Protein AF-0000000086136791 (afdb_homodimer)

InterPro domains:
  IPR003616 Post-SET domain [PS50868] (122-138)
  IPR046341 SET domain superfamily [G3DSA:2.170.270.10] (74-150)
  IPR046341 SET domain superfamily [SSF82199] (40-130)
  IPR053201 Flavunoidine biosynthesis N-methyltransferase [PTHR12350] (19-158)

Radius of gyration: 20.74 Å; Cα contacts (8 Å, |Δi|>4): 710; chains: 2; bounding box: 40×68×46 Å

pLDDT: mean 90.92, std 10.6, range [39.31, 98.81]

Sequence (320 aa):
MAPLKPDWPRPSHPEIQEVVFGEEGEFTSKSLSRVAVPPFGVFADMTFPPCVLIEKPSYASVQVDQDKHILLNSDLLYMNHSCDPSLILDTSSMQVLAGPKGLQPGDELTFFYPSTEWFMAQPFTCLCGSSRCRGTISGARDMTSSELEGYWLSGHIRSMMAPLKPDWPRPSHPEIQEVVFGEEGEFTSKSLSRVAVPPFGVFADMTFPPCVLIEKPSYASVQVDQDKHILLNSDLLYMNHSCDPSLILDTSSMQVLAGPKGLQPGDELTFFYPSTEWFMAQPFTCLCGSSRCRGTISGARDMTSSELEGYWLSGHIRSM

Solvent-accessible surface area (backbone atoms only — not comparable to full-atom values): 17868 Å² total; per-residue (Å²): 129,80,76,84,76,81,90,52,73,80,74,59,48,66,80,47,42,43,78,48,70,46,59,94,88,47,93,47,63,44,22,25,28,58,40,69,33,51,18,42,28,78,71,44,53,48,68,61,60,62,44,41,82,38,68,65,86,51,96,61,38,45,43,59,43,88,66,36,18,27,35,46,67,42,60,72,61,44,47,38,73,28,62,72,40,35,34,39,70,41,47,88,64,38,32,34,21,21,18,87,84,20,41,43,58,67,37,61,38,17,27,46,59,39,24,46,24,52,72,47,96,72,57,44,76,58,80,74,76,47,98,58,50,71,44,64,46,50,14,40,72,80,47,54,70,75,75,53,54,59,40,74,56,27,55,47,55,75,74,104,128,80,78,84,76,80,90,52,75,80,75,59,45,68,79,46,42,43,78,47,70,45,59,95,87,47,93,45,64,45,22,25,29,56,40,68,33,51,17,42,27,80,73,44,55,48,68,59,58,63,43,42,82,38,70,65,86,52,96,62,39,45,41,58,42,88,68,35,20,28,34,46,67,42,61,72,62,44,47,38,73,28,62,73,40,35,32,38,71,41,48,89,65,37,31,35,22,20,18,87,83,18,42,45,58,67,39,61,39,18,26,46,60,38,24,46,24,54,72,47,94,71,57,44,76,58,81,74,76,46,97,59,49,70,44,65,46,51,14,39,72,80,48,53,70,74,75,52,55,59,41,74,57,28,58,47,54,76,71,103

Nearest PDB structures (foldseek):
  4ypu-assembly1_A  TM=7.606E-01  e=1.568E-05  Homo sapiens
  1n6a-assembly1_A  TM=6.696E-01  e=1.516E-04  Homo sapiens
  3m59-assembly1_A  TM=6.470E-01  e=1.429E-04  Homo sapiens
  4jds-assembly4_D  TM=6.596E-01  e=6.356E-04  Homo sapiens
  5ylt-assembly1_A  TM=6.417E-01  e=4.185E-04  Homo sapiens

Foldseek 3Di:
DPPDDQPADPQQCVQFKDKDQDDDPPRAIWIWTQAWAAAFGFRDALPVVHWAKDQDDDLQWWALALRIITHSSHPVSNAAADLPAQWDQASVRRTITGHRHTHDTGDIHHAHRLLTFQFDPDWDADDNPDPLGPGIHGHLVPDDPVNCPPHNHYPRSVVD/DPPDDQPADPQQCVQFKDKDQDDDPPRAIWIWTQAWAAAFGFRDALPVVHWAKDQDDDLQWWALALRIITHSSHPVSNAAADLPAQWDQASVRRTITGHRHTHDGGDIHHAHRLLTFQFDPDWDADDNPDPLGPGIHGHLVPDDPVNCPPHNHYPRSVVD

Organism: Cryphonectria parasitica (strain ATCC 38755 / EP155) (NCBI:txid660469)

Structure (mmCIF, N/CA/C/O backbone):
data_AF-0000000086136791-model_v1
#
loop_
_entity.id
_entity.type
_entity.pdbx_description
1 polymer 'Post-SET domain-containing protein'
#
loop_
_atom_site.group_PDB
_atom_site.id
_atom_site.type_symbol
_atom_site.label_atom_id
_atom_site.label_alt_id
_atom_site.label_comp_id
_atom_site.label_asym_id
_atom_site.label_entity_id
_atom_site.label_seq_id
_atom_site.pdbx_PDB_ins_code
_atom_site.Cartn_x
_atom_site.Cartn_y
_atom_site.Cartn_z
_atom_site.occupancy
_atom_site.B_iso_or_equiv
_atom_site.auth_seq_id
_atom_site.auth_comp_id
_atom_site.auth_asym_id
_atom_site.auth_atom_id
_atom_site.pdbx_PDB_model_num
ATOM 1 N N . MET A 1 1 ? 12.852 -29.062 -10.695 1 39.31 1 MET A N 1
ATOM 2 C CA . MET A 1 1 ? 12.039 -29.531 -9.578 1 39.31 1 MET A CA 1
ATOM 3 C C . MET A 1 1 ? 10.641 -29.922 -10.055 1 39.31 1 MET A C 1
ATOM 5 O O . MET A 1 1 ? 10.141 -29.359 -11.039 1 39.31 1 MET A O 1
ATOM 9 N N . ALA A 1 2 ? 10.125 -31.125 -9.672 1 48.53 2 ALA A N 1
ATOM 10 C CA . ALA A 1 2 ? 8.805 -31.578 -10.094 1 48.53 2 ALA A CA 1
ATOM 11 C C . ALA A 1 2 ? 7.746 -30.516 -9.812 1 48.53 2 ALA A C 1
ATOM 13 O O . ALA A 1 2 ? 7.855 -29.75 -8.844 1 48.53 2 ALA A O 1
ATOM 14 N N . PRO A 1 3 ? 6.918 -30.219 -10.75 1 57.72 3 PRO A N 1
ATOM 15 C CA . PRO A 1 3 ? 5.824 -29.281 -10.477 1 57.72 3 PRO A CA 1
ATOM 16 C C . PRO A 1 3 ? 5.098 -29.578 -9.172 1 57.72 3 PRO A C 1
ATOM 18 O O . PRO A 1 3 ? 5.004 -30.75 -8.766 1 57.72 3 PRO A O 1
ATOM 21 N N . LEU A 1 4 ? 5.004 -28.578 -8.234 1 61.22 4 LEU A N 1
ATOM 22 C CA . LEU A 1 4 ? 4.258 -28.719 -6.988 1 61.22 4 LEU A CA 1
ATOM 23 C C . LEU A 1 4 ? 2.906 -29.375 -7.234 1 61.22 4 LEU A C 1
ATOM 25 O O . LEU A 1 4 ? 2.213 -29.047 -8.195 1 61.22 4 LEU A O 1
ATOM 29 N N . LYS A 1 5 ? 2.67 -30.625 -6.668 1 72.25 5 LYS A N 1
ATOM 30 C CA . LYS A 1 5 ? 1.336 -31.219 -6.656 1 72.25 5 LYS A CA 1
ATOM 31 C C . LYS A 1 5 ? 0.449 -30.547 -5.609 1 72.25 5 LYS A C 1
ATOM 33 O O . LYS A 1 5 ? 0.679 -30.703 -4.406 1 72.25 5 LYS A O 1
ATOM 38 N N . PRO A 1 6 ? -0.49 -29.734 -6.062 1 75.81 6 PRO A N 1
ATOM 39 C CA . PRO A 1 6 ? -1.386 -29.078 -5.102 1 75.81 6 PRO A CA 1
ATOM 40 C C . PRO A 1 6 ? -2.102 -30.078 -4.199 1 75.81 6 PRO A C 1
ATOM 42 O O . PRO A 1 6 ? -2.512 -31.156 -4.66 1 75.81 6 PRO A O 1
ATOM 45 N N . ASP A 1 7 ? -2.078 -29.922 -2.924 1 80.69 7 ASP A N 1
ATOM 46 C CA . ASP A 1 7 ? -2.77 -30.797 -1.98 1 80.69 7 ASP A CA 1
ATOM 47 C C . ASP A 1 7 ? -3.992 -30.094 -1.384 1 80.69 7 ASP A C 1
ATOM 49 O O . ASP A 1 7 ? -4.477 -30.484 -0.319 1 80.69 7 ASP A O 1
ATOM 53 N N . TRP A 1 8 ? -4.477 -29.062 -2.012 1 86.81 8 TR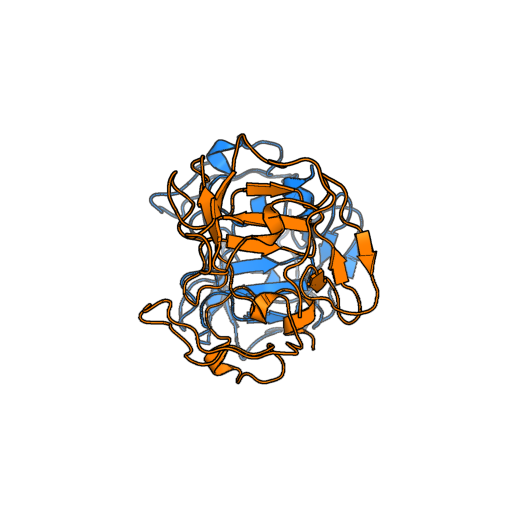P A N 1
ATOM 54 C CA . TRP A 1 8 ? -5.68 -28.359 -1.568 1 86.81 8 TRP A CA 1
ATOM 55 C C . TRP A 1 8 ? -6.832 -28.578 -2.545 1 86.81 8 TRP A C 1
ATOM 57 O O . TRP A 1 8 ? -6.609 -28.922 -3.707 1 86.81 8 TRP A O 1
ATOM 67 N N . PRO A 1 9 ? -8.047 -28.516 -1.988 1 87.12 9 PRO A N 1
ATOM 68 C CA . PRO A 1 9 ? -9.18 -28.594 -2.912 1 87.12 9 PRO A CA 1
ATOM 69 C C . PRO A 1 9 ? -9.133 -27.547 -4.012 1 87.12 9 PRO A C 1
ATOM 71 O O . PRO A 1 9 ? -8.859 -26.375 -3.732 1 87.12 9 PRO A O 1
ATOM 74 N N . ARG A 1 10 ? -9.328 -28.031 -5.305 1 88.94 10 ARG A N 1
ATOM 75 C CA . ARG A 1 10 ? -9.305 -27.109 -6.441 1 88.94 10 ARG A CA 1
ATOM 76 C C . ARG A 1 10 ? -10.648 -27.094 -7.168 1 88.94 10 ARG A C 1
ATOM 78 O O . ARG A 1 10 ? -11.305 -28.141 -7.285 1 88.94 10 ARG A O 1
ATOM 85 N N . PRO A 1 11 ? -11.094 -25.922 -7.625 1 91.62 11 PRO A N 1
ATOM 86 C CA . PRO A 1 11 ? -10.453 -24.625 -7.426 1 91.62 11 PRO A CA 1
ATOM 87 C C . PRO A 1 11 ? -10.695 -24.047 -6.031 1 91.62 11 PRO A C 1
ATOM 89 O O . PRO A 1 11 ? -11.789 -24.203 -5.477 1 91.62 11 PRO A O 1
ATOM 92 N N . SER A 1 12 ? -9.711 -23.422 -5.453 1 93 12 SER A N 1
ATOM 93 C CA . SER A 1 12 ? -9.828 -22.891 -4.094 1 93 12 SER A CA 1
ATOM 94 C C . SER A 1 12 ? -10.633 -21.594 -4.066 1 93 12 SER A C 1
ATOM 96 O O . SER A 1 12 ? -11.258 -21.281 -3.061 1 93 12 SER A O 1
ATOM 98 N N . HIS A 1 13 ? -10.586 -20.781 -5.102 1 94.69 13 HIS A N 1
ATOM 99 C CA . HIS A 1 13 ? -11.273 -19.5 -5.207 1 94.69 13 HIS A CA 1
ATOM 100 C C . HIS A 1 13 ? -12.078 -19.406 -6.5 1 94.69 13 HIS A C 1
ATOM 102 O O . HIS A 1 13 ? -11.891 -18.484 -7.293 1 94.69 13 HIS A O 1
ATOM 108 N N . PRO A 1 14 ? -13.055 -20.219 -6.707 1 95.5 14 PRO A N 1
ATOM 109 C CA . PRO A 1 14 ? -13.75 -20.281 -7.996 1 95.5 14 PRO A CA 1
ATOM 110 C C . PRO A 1 14 ? -14.547 -19.031 -8.297 1 95.5 14 PRO A C 1
ATOM 112 O O . PRO A 1 14 ? -14.812 -18.719 -9.461 1 95.5 14 PRO A O 1
ATOM 115 N N . GLU A 1 15 ? -14.938 -18.297 -7.281 1 96.56 15 GLU A N 1
ATOM 116 C CA . GLU A 1 15 ? -15.781 -17.125 -7.496 1 96.56 15 GLU A CA 1
ATOM 117 C C . GLU A 1 15 ? -14.969 -15.945 -8.016 1 96.56 15 GLU A C 1
ATOM 119 O O . GLU A 1 15 ? -15.523 -15.031 -8.641 1 96.56 15 GLU A O 1
ATOM 124 N N . ILE A 1 16 ? -13.664 -16 -7.746 1 97.81 16 ILE A N 1
ATOM 125 C CA . ILE A 1 16 ? -12.945 -14.766 -8.039 1 97.81 16 ILE A CA 1
ATOM 126 C C . ILE A 1 16 ? -11.781 -15.062 -8.992 1 97.81 16 ILE A C 1
ATOM 128 O O . ILE A 1 16 ? -11.234 -14.148 -9.609 1 97.81 16 ILE A O 1
ATOM 132 N N . GLN A 1 17 ? -11.406 -16.312 -9.18 1 97.62 17 GLN A N 1
ATOM 133 C CA . GLN A 1 17 ? -10.18 -16.672 -9.898 1 97.62 17 GLN A CA 1
ATOM 134 C C . GLN A 1 17 ? -10.406 -17.875 -10.805 1 97.62 17 GLN A C 1
ATOM 136 O O . GLN A 1 17 ? -11.086 -18.828 -10.422 1 97.62 17 GLN A O 1
ATOM 141 N N . GLU A 1 18 ? -9.812 -17.734 -11.953 1 97.25 18 GLU A N 1
ATOM 142 C CA . GLU A 1 18 ? -9.742 -18.859 -12.875 1 97.25 18 GLU A CA 1
ATOM 143 C C . GLU A 1 18 ? -8.297 -19.203 -13.219 1 97.25 18 GLU A C 1
ATOM 145 O O . GLU A 1 18 ? -7.539 -18.328 -13.664 1 97.25 18 GLU A O 1
ATOM 150 N N . VAL A 1 19 ? -7.906 -20.438 -12.969 1 94.62 19 VAL A N 1
ATOM 151 C CA . VAL A 1 19 ? -6.574 -20.891 -13.352 1 94.62 19 VAL A CA 1
ATOM 152 C C . VAL A 1 19 ? -6.648 -21.625 -14.688 1 94.62 19 VAL A C 1
ATOM 154 O O . VAL A 1 19 ? -7.426 -22.578 -14.836 1 94.62 19 VAL A O 1
ATOM 157 N N . VAL A 1 20 ? -5.871 -21.156 -15.648 1 92.94 20 VAL A N 1
ATOM 158 C CA . VAL A 1 20 ? -5.777 -21.797 -16.969 1 92.94 20 VAL A CA 1
ATOM 159 C C . VAL A 1 20 ? -4.422 -22.484 -17.109 1 92.94 20 VAL A C 1
ATOM 161 O O . VAL A 1 20 ? -3.379 -21.812 -17.078 1 92.94 20 VAL A O 1
ATOM 164 N N . PHE A 1 21 ? -4.457 -23.766 -17.219 1 87.5 21 PHE A N 1
ATOM 165 C CA . PHE A 1 21 ? -3.227 -24.531 -17.359 1 87.5 21 PHE A CA 1
ATOM 166 C C . PHE A 1 21 ? -2.883 -24.734 -18.828 1 87.5 21 PHE A C 1
ATOM 168 O O . PHE A 1 21 ? -3.771 -24.953 -19.656 1 87.5 21 PHE A O 1
ATOM 175 N N . GLY A 1 22 ? -1.692 -24.391 -19.188 1 76.94 22 GLY A N 1
ATOM 176 C CA . GLY A 1 22 ? -1.245 -24.609 -20.547 1 76.94 22 GLY A CA 1
ATOM 177 C C . GLY A 1 22 ? -1.34 -26.062 -20.984 1 76.94 22 GLY A C 1
ATOM 178 O O . GLY A 1 22 ? -1.759 -26.922 -20.203 1 76.94 22 GLY A O 1
ATOM 179 N N . GLU A 1 23 ? -1.124 -26.203 -22.359 1 65.5 23 GLU A N 1
ATOM 180 C CA . GLU A 1 23 ? -1.188 -27.531 -22.969 1 65.5 23 GLU A CA 1
ATOM 181 C C . GLU A 1 23 ? -0.19 -28.484 -22.312 1 65.5 23 GLU A C 1
ATOM 183 O O . GLU A 1 23 ? 0.741 -28.047 -21.625 1 65.5 23 GLU A O 1
ATOM 188 N N . GLU A 1 24 ? -0.608 -29.75 -22.391 1 58.19 24 GLU A N 1
ATOM 189 C CA . GLU A 1 24 ? 0.252 -30.828 -21.922 1 58.19 24 GLU A CA 1
ATOM 190 C C . GLU A 1 24 ? 1.693 -30.625 -22.375 1 58.19 24 GLU A C 1
ATOM 192 O O . GLU A 1 24 ? 1.95 -30.406 -23.562 1 58.19 24 GLU A O 1
ATOM 197 N N . GLY A 1 25 ? 2.643 -30.406 -21.438 1 53.22 25 GLY A N 1
ATOM 198 C CA . GLY A 1 25 ? 4.047 -30.172 -21.719 1 53.22 25 GLY A CA 1
ATOM 199 C C . GLY A 1 25 ? 4.48 -28.75 -21.422 1 53.22 25 GLY A C 1
ATOM 200 O O . GLY A 1 25 ? 5.672 -28.469 -21.266 1 53.22 25 GLY A O 1
ATOM 201 N N . GLU A 1 26 ? 3.473 -27.828 -21.578 1 56.72 26 GLU A N 1
ATOM 202 C CA . GLU A 1 26 ? 3.811 -26.453 -21.266 1 56.72 26 GLU A CA 1
ATOM 203 C C . GLU A 1 26 ? 3.559 -26.141 -19.797 1 56.72 26 GLU A C 1
ATOM 205 O O . GLU A 1 26 ? 2.498 -26.469 -19.266 1 56.72 26 GLU A O 1
ATOM 210 N N . PHE A 1 27 ? 4.469 -26.312 -19 1 60.94 27 PHE A N 1
ATOM 211 C CA . PHE A 1 27 ? 4.422 -26.109 -17.547 1 60.94 27 PHE A CA 1
ATOM 212 C C . PHE A 1 27 ? 4.094 -24.656 -17.219 1 60.94 27 PHE A C 1
ATOM 214 O O . PHE A 1 27 ? 4.746 -24.047 -16.359 1 60.94 27 PHE A O 1
ATOM 221 N N . THR A 1 28 ? 3.105 -24.047 -18.125 1 73.75 28 THR A N 1
ATOM 222 C CA . THR A 1 28 ? 2.789 -22.656 -17.812 1 73.75 28 THR A CA 1
ATOM 223 C C . THR A 1 28 ? 1.324 -22.516 -17.406 1 73.75 28 THR A C 1
ATOM 225 O O . THR A 1 28 ? 0.474 -23.281 -17.859 1 73.75 28 THR A O 1
ATOM 228 N N . SER A 1 29 ? 1.064 -21.984 -16.328 1 86.31 29 SER A N 1
ATOM 229 C CA . SER A 1 29 ? -0.291 -21.656 -15.898 1 86.31 29 SER A CA 1
ATOM 230 C C . SER A 1 29 ? -0.493 -20.141 -15.836 1 86.31 29 SER A C 1
ATOM 232 O O . SER A 1 29 ? 0.476 -19.391 -15.75 1 86.31 29 SER A O 1
ATOM 234 N N . LYS A 1 30 ? -1.734 -19.812 -16.172 1 91.62 30 LYS A N 1
ATOM 235 C CA . LYS A 1 30 ? -2.131 -18.422 -15.961 1 91.62 30 LYS A CA 1
ATOM 236 C C . LYS A 1 30 ? -3.34 -18.328 -15.031 1 91.62 30 LYS A C 1
ATOM 238 O O . LYS A 1 30 ? -4.207 -19.203 -15.047 1 91.62 30 LYS A O 1
ATOM 243 N N . SER A 1 31 ? -3.334 -17.297 -14.242 1 96.12 31 SER A N 1
ATOM 244 C CA . SER A 1 31 ? -4.465 -17 -13.375 1 96.12 31 SER A CA 1
ATOM 245 C C . SER A 1 31 ? -5.195 -15.734 -13.836 1 96.12 31 SER A C 1
ATOM 247 O O . SER A 1 31 ? -4.566 -14.703 -14.094 1 96.12 31 SER A O 1
ATOM 249 N N . LEU A 1 32 ? -6.492 -15.828 -13.961 1 98.19 32 LEU A N 1
ATOM 250 C CA . LEU A 1 32 ? -7.309 -14.719 -14.445 1 98.19 32 LEU A CA 1
ATOM 251 C C . LEU A 1 32 ? -8.336 -14.305 -13.398 1 98.19 32 LEU A C 1
ATOM 253 O O . LEU A 1 32 ? -8.891 -15.148 -12.695 1 98.19 32 LEU A O 1
ATOM 257 N N . SER A 1 33 ? -8.609 -13.039 -13.359 1 98.75 33 SER A N 1
ATOM 258 C CA . SER A 1 33 ? -9.672 -12.547 -12.484 1 98.75 33 SER A CA 1
ATOM 259 C C . SER A 1 33 ? -11.047 -12.875 -13.055 1 98.75 33 SER A C 1
ATOM 261 O O . SER A 1 33 ? -11.273 -12.75 -14.258 1 98.75 33 SER A O 1
ATOM 263 N N . ARG A 1 34 ? -11.969 -13.242 -12.164 1 98.62 34 ARG A N 1
ATOM 264 C CA . ARG A 1 34 ? -13.367 -13.43 -12.555 1 98.62 34 ARG A CA 1
ATOM 265 C C . ARG A 1 34 ? -14.211 -12.227 -12.148 1 98.62 34 ARG A C 1
ATOM 267 O O . ARG A 1 34 ? -15.398 -12.156 -12.484 1 98.62 34 ARG A O 1
ATOM 274 N N . VAL A 1 35 ? -13.594 -11.258 -11.453 1 98.81 35 VAL A N 1
ATOM 275 C CA . VAL A 1 35 ? -14.359 -10.164 -10.867 1 98.81 35 VAL A CA 1
ATOM 276 C C . VAL A 1 35 ? -13.672 -8.836 -11.172 1 98.81 35 VAL A C 1
ATOM 278 O O . VAL A 1 35 ? -12.477 -8.805 -11.477 1 98.81 35 VAL A O 1
ATOM 281 N N . ALA A 1 36 ? -14.484 -7.836 -11.156 1 98.62 36 ALA A N 1
ATOM 282 C CA . ALA A 1 36 ? -13.938 -6.48 -11.125 1 98.62 36 ALA A CA 1
ATOM 283 C C . ALA A 1 36 ? -13.586 -6.07 -9.695 1 98.62 36 ALA A C 1
ATOM 285 O O . ALA A 1 36 ? -14.328 -6.375 -8.758 1 98.62 36 ALA A O 1
ATOM 286 N N . VAL A 1 37 ? -12.5 -5.496 -9.477 1 98.44 37 VAL A N 1
ATOM 287 C CA . VAL A 1 37 ? -12.062 -4.938 -8.195 1 98.44 37 VAL A CA 1
ATOM 288 C C . VAL A 1 37 ? -11.555 -3.514 -8.398 1 98.44 37 VAL A C 1
ATOM 290 O O . VAL A 1 37 ? -10.75 -3.258 -9.297 1 98.44 37 VAL A O 1
ATOM 293 N N . PRO A 1 38 ? -12.109 -2.51 -7.645 1 97.31 38 PRO A N 1
ATOM 294 C CA . PRO A 1 38 ? -11.578 -1.151 -7.785 1 97.31 38 PRO A CA 1
ATOM 295 C C . PRO A 1 38 ? -10.109 -1.04 -7.375 1 97.31 38 PRO A C 1
ATOM 297 O O . PRO A 1 38 ? -9.578 -1.942 -6.723 1 97.31 38 PRO A O 1
ATOM 300 N N . PRO A 1 39 ? -9.461 0.054 -7.82 1 97.44 39 PRO A N 1
ATOM 301 C CA . PRO A 1 39 ? -8.078 0.268 -7.387 1 97.44 39 PRO A CA 1
ATOM 302 C C . PRO A 1 39 ? -7.902 0.121 -5.879 1 97.44 39 PRO A C 1
ATOM 304 O O . PRO A 1 39 ? -8.672 0.695 -5.105 1 97.44 39 PRO A O 1
ATOM 307 N N . PHE A 1 40 ? -6.973 -0.771 -5.48 1 97.81 40 PHE A N 1
ATOM 308 C CA . PHE A 1 40 ? -6.535 -1.009 -4.109 1 97.81 40 PHE A CA 1
ATOM 309 C C . PHE A 1 40 ? -7.594 -1.775 -3.326 1 97.81 40 PHE A C 1
ATOM 311 O O . PHE A 1 40 ? -7.488 -1.917 -2.105 1 97.81 40 PHE A O 1
ATOM 318 N N . GLY A 1 41 ? -8.648 -2.232 -4.047 1 97.56 41 GLY A N 1
ATOM 319 C CA . GLY A 1 41 ? -9.633 -3.088 -3.406 1 97.56 41 GLY A CA 1
ATOM 320 C C . GLY A 1 41 ? -9.102 -4.465 -3.068 1 97.56 41 GLY A C 1
ATOM 321 O O . GLY A 1 41 ? -8.148 -4.938 -3.693 1 97.56 41 GLY A O 1
ATOM 322 N N . VAL A 1 42 ? -9.773 -5.113 -2.125 1 97.38 42 VAL A N 1
ATOM 323 C CA . VAL A 1 42 ? -9.352 -6.445 -1.702 1 97.38 42 VAL A CA 1
ATOM 324 C C . VAL A 1 42 ? -9.812 -7.48 -2.727 1 97.38 42 VAL A C 1
ATOM 326 O O . VAL A 1 42 ? -11.008 -7.582 -3.023 1 97.38 42 VAL A O 1
ATOM 329 N N . PHE A 1 43 ? -8.852 -8.18 -3.258 1 98 43 PHE A N 1
ATOM 330 C CA . PHE A 1 43 ? -9.148 -9.273 -4.172 1 98 43 PHE A CA 1
ATOM 331 C C . PHE A 1 43 ? -9.336 -10.578 -3.408 1 98 43 PHE A C 1
ATOM 333 O O . PHE A 1 43 ? -10.281 -11.328 -3.662 1 98 43 PHE A O 1
ATOM 340 N N . ALA A 1 44 ? -8.453 -10.797 -2.451 1 96.5 44 ALA A N 1
ATOM 341 C CA . ALA A 1 44 ? -8.516 -12.023 -1.656 1 96.5 44 ALA A CA 1
ATOM 342 C C . ALA A 1 44 ? -7.871 -11.82 -0.288 1 96.5 44 ALA A C 1
ATOM 344 O O . ALA A 1 44 ? -6.992 -10.969 -0.13 1 96.5 44 ALA A O 1
ATOM 345 N N . ASP A 1 45 ? -8.305 -12.641 0.621 1 94 45 ASP A N 1
ATOM 346 C CA . ASP A 1 45 ? -7.707 -12.711 1.949 1 94 45 ASP A CA 1
ATOM 347 C C . ASP A 1 45 ? -6.801 -13.938 2.076 1 94 45 ASP A C 1
ATOM 349 O O . ASP A 1 45 ? -7.207 -15.055 1.753 1 94 45 ASP A O 1
ATOM 353 N N . MET A 1 46 ? -5.586 -13.766 2.51 1 88.81 46 MET A N 1
ATOM 354 C CA . MET A 1 46 ? -4.625 -14.859 2.592 1 88.81 46 MET A CA 1
ATOM 355 C C . MET A 1 46 ? -4.777 -15.625 3.902 1 88.81 46 MET A C 1
ATOM 357 O O . MET A 1 46 ? -4.121 -16.641 4.113 1 88.81 46 MET A O 1
ATOM 361 N N . THR A 1 47 ? -5.695 -15.164 4.691 1 76.94 47 THR A N 1
ATOM 362 C CA . THR A 1 47 ? -5.988 -15.914 5.91 1 76.94 47 THR A CA 1
ATOM 363 C C . THR A 1 47 ? -6.91 -17.094 5.609 1 76.94 47 THR A C 1
ATOM 365 O O . THR A 1 47 ? -7.055 -18 6.434 1 76.94 47 THR A O 1
ATOM 368 N N . PHE A 1 48 ? -7.531 -17.203 4.367 1 69.25 48 PHE A N 1
ATOM 369 C CA . PHE A 1 48 ? -8.406 -18.312 3.975 1 69.25 48 PHE A CA 1
ATOM 370 C C . PHE A 1 48 ? -8.062 -18.797 2.568 1 69.25 48 PHE A C 1
ATOM 372 O O . PHE A 1 48 ? -8.156 -18.016 1.606 1 69.25 48 PHE A O 1
ATOM 379 N N . PRO A 1 49 ? -7.941 -20.156 2.186 1 67.81 49 PRO A N 1
ATOM 380 C CA . PRO A 1 49 ? -7.57 -21.141 3.193 1 67.81 49 PRO A CA 1
ATOM 381 C C . PRO A 1 49 ? -6.32 -20.75 3.98 1 67.81 49 PRO A C 1
ATOM 383 O O . PRO A 1 49 ? -5.547 -19.906 3.531 1 67.81 49 PRO A O 1
ATOM 386 N N . PRO A 1 50 ? -6.215 -21.266 5.055 1 77.56 50 PRO A N 1
ATOM 387 C CA . PRO A 1 50 ? -5.156 -20.703 5.891 1 77.56 50 PRO A CA 1
ATOM 388 C C . PRO A 1 50 ? -3.762 -20.938 5.312 1 77.56 50 PRO A C 1
ATOM 390 O O . PRO A 1 50 ? -3.438 -22.062 4.902 1 77.56 50 PRO A O 1
ATOM 393 N N . CYS A 1 51 ? -3.158 -19.938 5.145 1 86.94 51 CYS A N 1
ATOM 394 C CA . CYS A 1 51 ? -1.733 -19.969 4.836 1 86.94 51 CYS A CA 1
ATOM 395 C C . CYS A 1 51 ? -0.934 -20.516 6.012 1 86.94 51 CYS A C 1
ATOM 397 O O . CYS A 1 51 ? -1.397 -20.469 7.156 1 86.94 51 CYS A O 1
ATOM 399 N N . VAL A 1 52 ? 0.071 -21.141 5.676 1 90.31 52 VAL A N 1
ATOM 400 C CA . VAL A 1 52 ? 0.909 -21.75 6.699 1 90.31 52 VAL A CA 1
ATOM 401 C C . VAL A 1 52 ? 2.279 -21.078 6.723 1 90.31 52 VAL A C 1
ATOM 403 O O . VAL A 1 52 ? 2.895 -20.875 5.672 1 90.31 52 VAL A O 1
ATOM 406 N N . LEU A 1 53 ? 2.688 -20.734 7.922 1 92.44 53 LEU A N 1
ATOM 407 C CA . LEU A 1 53 ? 3.996 -20.109 8.094 1 92.44 53 LEU A CA 1
ATOM 408 C C . LEU A 1 53 ? 5.109 -21.141 7.984 1 92.44 53 LEU A C 1
ATOM 410 O O . LEU A 1 53 ? 5 -22.234 8.539 1 92.44 53 LEU A O 1
ATOM 414 N N . ILE A 1 54 ? 6.121 -20.797 7.227 1 91.31 54 ILE A N 1
ATOM 415 C CA . ILE A 1 54 ? 7.309 -21.641 7.133 1 91.31 54 ILE A CA 1
ATOM 416 C C . ILE A 1 54 ? 8.562 -20.781 7.27 1 91.31 54 ILE A C 1
ATOM 418 O O . ILE A 1 54 ? 8.508 -19.562 7.078 1 91.31 54 ILE A O 1
ATOM 422 N N . GLU A 1 55 ? 9.688 -21.312 7.598 1 87.31 55 GLU A N 1
ATOM 423 C CA . GLU A 1 55 ? 10.898 -20.547 7.852 1 87.31 55 GLU A CA 1
ATOM 424 C C . GLU A 1 55 ? 11.766 -20.469 6.602 1 87.31 55 GLU A C 1
ATOM 426 O O . GLU A 1 55 ? 12.516 -19.5 6.43 1 87.31 55 GLU A O 1
ATOM 431 N N . LYS A 1 56 ? 11.664 -21.516 5.82 1 88.31 56 LYS A N 1
ATOM 432 C CA . LYS A 1 56 ? 12.508 -21.547 4.625 1 88.31 56 LYS A CA 1
ATOM 433 C C . LYS A 1 56 ? 11.664 -21.359 3.361 1 88.31 56 LYS A C 1
ATOM 435 O O . LYS A 1 56 ? 10.57 -21.922 3.254 1 88.31 56 LYS A O 1
ATOM 440 N N . PRO A 1 57 ? 12.219 -20.578 2.492 1 88.19 57 PRO A N 1
ATOM 441 C CA . PRO A 1 57 ? 11.469 -20.344 1.258 1 88.19 57 PRO A CA 1
ATOM 442 C C . PRO A 1 57 ? 11.281 -21.609 0.425 1 88.19 57 PRO A C 1
ATOM 444 O O . PRO A 1 57 ? 12.117 -22.516 0.479 1 88.19 57 PRO A O 1
ATOM 447 N N . SER A 1 58 ? 10.133 -21.688 -0.301 1 83.44 58 SER A N 1
ATOM 448 C CA . SER A 1 58 ? 9.859 -22.703 -1.31 1 83.44 58 SER A CA 1
ATOM 449 C C . SER A 1 58 ? 9.25 -22.078 -2.564 1 83.44 58 SER A C 1
ATOM 451 O O . SER A 1 58 ? 8.93 -20.891 -2.588 1 83.44 58 SER A O 1
ATOM 453 N N . TYR A 1 59 ? 9.078 -22.906 -3.578 1 80.5 59 TYR A N 1
ATOM 454 C CA . TYR A 1 59 ? 8.484 -22.469 -4.832 1 80.5 59 TYR A CA 1
ATOM 455 C C . TYR A 1 59 ? 7.051 -22 -4.625 1 80.5 59 TYR A C 1
ATOM 457 O O . TYR A 1 59 ? 6.566 -21.109 -5.34 1 80.5 59 TYR A O 1
ATOM 465 N N . ALA A 1 60 ? 6.457 -22.469 -3.551 1 85 60 ALA A N 1
ATOM 466 C CA . ALA A 1 60 ? 5.031 -22.203 -3.34 1 85 60 ALA A CA 1
ATOM 467 C C . ALA A 1 60 ? 4.82 -21.172 -2.23 1 85 60 ALA A C 1
ATOM 469 O O . ALA A 1 60 ? 3.701 -21 -1.744 1 85 60 ALA A O 1
ATOM 470 N N . SER A 1 61 ? 5.91 -20.578 -1.813 1 91.25 61 SER A N 1
ATOM 471 C CA . SER A 1 61 ? 5.773 -19.703 -0.66 1 91.25 61 SER A CA 1
ATOM 472 C C . SER A 1 61 ? 5.914 -18.234 -1.065 1 91.25 61 SER A C 1
ATOM 474 O O . SER A 1 61 ? 6.461 -17.922 -2.129 1 91.25 61 SER A O 1
ATOM 476 N N . VAL A 1 62 ? 5.41 -17.375 -0.268 1 94.88 62 VAL A N 1
ATOM 477 C CA . VAL A 1 62 ? 5.582 -15.93 -0.344 1 94.88 62 VAL A CA 1
ATOM 478 C C . VAL A 1 62 ? 6.246 -15.414 0.934 1 94.88 62 VAL A C 1
ATOM 480 O O . VAL A 1 62 ? 5.852 -15.797 2.039 1 94.88 62 VAL A O 1
ATOM 483 N N . GLN A 1 63 ? 7.262 -14.625 0.76 1 96.69 63 GLN A N 1
ATOM 484 C CA . GLN A 1 63 ? 7.906 -14.023 1.922 1 96.69 63 GLN A CA 1
ATOM 485 C C . GLN A 1 63 ? 7.035 -12.93 2.527 1 96.69 63 GLN A C 1
ATOM 487 O O . GLN A 1 63 ? 6.52 -12.07 1.807 1 96.69 63 GLN A O 1
ATOM 492 N N . VAL A 1 64 ? 6.883 -12.945 3.904 1 96.12 64 VAL A N 1
ATOM 493 C CA . VAL A 1 64 ? 5.945 -12.008 4.504 1 96.12 64 VAL A CA 1
ATOM 494 C C . VAL A 1 64 ? 6.645 -11.211 5.602 1 96.12 64 VAL A C 1
ATOM 496 O O . VAL A 1 64 ? 6.047 -10.312 6.207 1 96.12 64 VAL A O 1
ATOM 499 N N . ASP A 1 65 ? 7.836 -11.531 5.906 1 95.75 65 ASP A N 1
ATOM 500 C CA . ASP A 1 65 ? 8.703 -10.82 6.84 1 95.75 65 ASP A CA 1
ATOM 501 C C . ASP A 1 65 ? 10.18 -11.062 6.508 1 95.75 65 ASP A C 1
ATOM 503 O O . ASP A 1 65 ? 10.5 -11.703 5.504 1 95.75 65 ASP A O 1
ATOM 507 N N . GLN A 1 66 ? 11.055 -10.508 7.305 1 94.56 66 GLN A N 1
ATOM 508 C CA . GLN A 1 66 ? 12.477 -10.609 7.016 1 94.56 66 GLN A CA 1
ATOM 509 C C . GLN A 1 66 ? 12.922 -12.07 6.926 1 94.56 66 GLN A C 1
ATOM 511 O O . GLN A 1 66 ? 13.75 -12.422 6.082 1 94.56 66 GLN A O 1
ATOM 516 N N . ASP A 1 67 ? 12.281 -12.953 7.73 1 94.12 67 ASP A N 1
ATOM 517 C CA . ASP A 1 67 ? 12.742 -14.336 7.781 1 94.12 67 ASP A CA 1
ATOM 518 C C . ASP A 1 67 ? 11.57 -15.312 7.797 1 94.12 67 ASP A C 1
ATOM 520 O O . ASP A 1 67 ? 11.688 -16.422 8.297 1 94.12 67 ASP A O 1
ATOM 524 N N . LYS A 1 68 ? 10.414 -14.82 7.375 1 95.5 68 LYS A N 1
ATOM 525 C CA . LYS A 1 68 ? 9.227 -15.672 7.398 1 95.5 68 LYS A CA 1
ATOM 526 C C . LYS A 1 68 ? 8.602 -15.781 6.012 1 95.5 68 LYS A C 1
ATOM 528 O O . LYS A 1 68 ? 8.594 -14.812 5.25 1 95.5 68 LYS A O 1
ATOM 533 N N . HIS A 1 69 ? 8.125 -16.969 5.75 1 95.25 69 HIS A N 1
ATOM 534 C CA . HIS A 1 69 ? 7.406 -17.281 4.52 1 95.25 69 HIS A CA 1
ATOM 535 C C . HIS A 1 69 ? 6.082 -17.984 4.82 1 95.25 69 HIS A C 1
ATOM 537 O O . HIS A 1 69 ? 5.922 -18.594 5.879 1 95.25 69 HIS A O 1
ATOM 543 N N . ILE A 1 70 ? 5.176 -17.844 3.875 1 94.62 70 ILE A N 1
ATOM 544 C CA . ILE A 1 70 ? 3.92 -18.578 4.02 1 94.62 70 ILE A CA 1
ATOM 545 C C . ILE A 1 70 ? 3.668 -19.422 2.771 1 94.62 70 ILE A C 1
ATOM 547 O O . ILE A 1 70 ? 4 -19 1.657 1 94.62 70 ILE A O 1
ATOM 551 N N . LEU A 1 71 ? 3.113 -20.516 3.014 1 92.75 71 LEU A N 1
ATOM 552 C CA . LEU A 1 71 ? 2.514 -21.281 1.929 1 92.75 71 LEU A CA 1
ATOM 553 C C . LEU A 1 71 ? 1.095 -20.797 1.644 1 92.75 71 LEU A C 1
ATOM 555 O O . LEU A 1 71 ? 0.288 -20.656 2.564 1 92.75 71 LEU A O 1
ATOM 559 N N . LEU A 1 72 ? 0.801 -20.531 0.42 1 91.19 72 LEU A N 1
ATOM 560 C CA . LEU A 1 72 ? -0.511 -20 0.077 1 91.19 72 LEU A CA 1
ATOM 561 C C . LEU A 1 72 ? -1.585 -21.078 0.177 1 91.19 72 LEU A C 1
ATOM 563 O O . LEU A 1 72 ? -2.742 -20.781 0.485 1 91.19 72 LEU A O 1
ATOM 567 N N . ASN A 1 73 ? -1.201 -22.297 -0.198 1 90.81 73 ASN A N 1
ATOM 568 C CA . ASN A 1 73 ? -2.078 -23.453 -0.096 1 90.81 73 ASN A CA 1
ATOM 569 C C . ASN A 1 73 ? -3.402 -23.219 -0.818 1 90.81 73 ASN A C 1
ATOM 571 O O . ASN A 1 73 ? -4.469 -23.531 -0.286 1 90.81 73 ASN A O 1
ATOM 575 N N . SER A 1 74 ? -3.363 -22.609 -1.902 1 93.12 74 SER A N 1
ATOM 576 C CA . SER A 1 74 ? -4.539 -22.297 -2.711 1 93.12 74 SER A CA 1
ATOM 577 C C . SER A 1 74 ? -4.145 -21.953 -4.145 1 93.12 74 SER A C 1
ATOM 579 O O . SER A 1 74 ? -2.961 -21.938 -4.48 1 93.12 74 SER A O 1
ATOM 581 N N . ASP A 1 75 ? -5.164 -21.688 -4.914 1 92.62 75 ASP A N 1
ATOM 582 C CA . ASP A 1 75 ? -4.941 -21.344 -6.316 1 92.62 75 ASP A CA 1
ATOM 583 C C . ASP A 1 75 ? -4.242 -20 -6.461 1 92.62 75 ASP A C 1
ATOM 585 O O . ASP A 1 75 ? -3.764 -19.656 -7.543 1 92.62 75 ASP A O 1
ATOM 589 N N . LEU A 1 76 ? -4.129 -19.281 -5.359 1 94.62 76 LEU A N 1
ATOM 590 C CA . LEU A 1 76 ? -3.369 -18.047 -5.391 1 94.62 76 LEU A CA 1
ATOM 591 C C . LEU A 1 76 ? -1.911 -18.297 -5.754 1 94.62 76 LEU A C 1
ATOM 593 O O . LEU A 1 76 ? -1.197 -17.391 -6.176 1 94.62 76 LEU A O 1
ATOM 597 N N . LEU A 1 77 ? -1.502 -19.5 -5.617 1 91.75 77 LEU A N 1
ATOM 598 C CA . LEU A 1 77 ? -0.154 -19.922 -5.977 1 91.75 77 LEU A CA 1
ATOM 599 C C . LEU A 1 77 ? 0.116 -19.688 -7.457 1 91.75 77 LEU A C 1
ATOM 601 O O . LEU A 1 77 ? 1.267 -19.516 -7.863 1 91.75 77 LEU A O 1
ATOM 605 N N . TYR A 1 78 ? -0.951 -19.609 -8.242 1 92.56 78 TYR A N 1
ATOM 606 C CA . TYR A 1 78 ? -0.788 -19.578 -9.688 1 92.56 78 TYR A CA 1
ATOM 607 C C . TYR A 1 78 ? -0.779 -18.141 -10.211 1 92.56 78 TYR A C 1
ATOM 609 O O . TYR A 1 78 ? -0.833 -17.922 -11.422 1 92.56 78 TYR A O 1
ATOM 617 N N . MET A 1 79 ? -0.732 -17.172 -9.305 1 94.75 79 MET A N 1
ATOM 618 C CA . MET A 1 79 ? -0.479 -15.797 -9.727 1 94.75 79 MET A CA 1
ATOM 619 C C . MET A 1 79 ? 0.923 -15.656 -10.312 1 94.75 79 MET A C 1
ATOM 621 O O . MET A 1 79 ? 1.907 -16.016 -9.664 1 94.75 79 MET A O 1
ATOM 625 N N . ASN A 1 80 ? 0.995 -15.086 -11.422 1 93.62 80 ASN A N 1
ATOM 626 C CA . ASN A 1 80 ? 2.277 -15.008 -12.117 1 93.62 80 ASN A CA 1
ATOM 627 C C . ASN A 1 80 ? 2.979 -13.68 -11.859 1 93.62 80 ASN A C 1
ATOM 629 O O . ASN A 1 80 ? 2.451 -12.82 -11.148 1 93.62 80 ASN A O 1
ATOM 633 N N . HIS A 1 81 ? 4.172 -13.602 -12.328 1 94.75 81 HIS A N 1
ATOM 634 C CA . HIS A 1 81 ? 4.922 -12.352 -12.305 1 94.75 81 HIS A CA 1
ATOM 635 C C . HIS A 1 81 ? 4.527 -11.445 -13.469 1 94.75 81 HIS A C 1
ATOM 637 O O . HIS A 1 81 ? 4.242 -11.922 -14.562 1 94.75 81 HIS A O 1
ATOM 643 N N . SER A 1 82 ? 4.617 -10.148 -13.203 1 96 82 SER A N 1
ATOM 644 C CA . SER A 1 82 ? 4.633 -9.133 -14.25 1 96 82 SER A CA 1
ATOM 645 C C . SER A 1 82 ? 5.398 -7.891 -13.797 1 96 82 SER A C 1
ATOM 647 O O . SER A 1 82 ? 5.414 -7.559 -12.609 1 96 82 SER A O 1
ATOM 649 N N . CYS A 1 83 ? 6.055 -7.234 -14.781 1 97.12 83 CYS A N 1
ATOM 650 C CA . CYS A 1 83 ? 6.695 -5.957 -14.508 1 97.12 83 CYS A CA 1
ATOM 651 C C . CYS A 1 83 ? 5.688 -4.816 -14.555 1 97.12 83 CYS A C 1
ATOM 653 O O . CYS A 1 83 ? 6.035 -3.662 -14.297 1 97.12 83 CYS A O 1
ATOM 655 N N . ASP A 1 84 ? 4.57 -5.117 -14.914 1 96.5 84 ASP A N 1
ATOM 656 C CA . ASP A 1 84 ? 3.391 -4.266 -14.773 1 96.5 84 ASP A CA 1
ATOM 657 C C . ASP A 1 84 ? 2.258 -5.004 -14.07 1 96.5 84 ASP A C 1
ATOM 659 O O . ASP A 1 84 ? 1.237 -5.32 -14.68 1 96.5 84 ASP A O 1
ATOM 663 N N . PRO A 1 85 ? 2.391 -5.195 -12.797 1 97.44 85 PRO A N 1
ATOM 664 C CA . PRO A 1 85 ? 1.539 -6.148 -12.086 1 97.44 85 PRO A CA 1
ATOM 665 C C . PRO A 1 85 ? 0.109 -5.645 -11.906 1 97.44 85 PRO A C 1
ATOM 667 O O . PRO A 1 85 ? -0.111 -4.438 -11.766 1 97.44 85 PRO A O 1
ATOM 670 N N . SER A 1 86 ? -0.795 -6.586 -11.859 1 98.19 86 SER A N 1
ATOM 671 C CA . SER A 1 86 ? -2.201 -6.254 -11.656 1 98.19 86 SER A CA 1
ATOM 672 C C . SER A 1 86 ? -2.564 -6.277 -10.172 1 98.19 86 SER A C 1
ATOM 674 O O . SER A 1 86 ? -3.604 -5.746 -9.773 1 98.19 86 SER A O 1
ATOM 676 N N . LEU A 1 87 ? -1.689 -6.875 -9.359 1 98.69 87 LEU A N 1
ATOM 677 C CA . LEU A 1 87 ? -1.998 -7.062 -7.941 1 98.69 87 LEU A CA 1
ATOM 678 C C . LEU A 1 87 ? -0.883 -6.5 -7.066 1 98.69 87 LEU A C 1
ATOM 680 O O . LEU A 1 87 ? 0.254 -6.352 -7.52 1 98.69 87 LEU A O 1
ATOM 684 N N . ILE A 1 88 ? -1.246 -6.145 -5.871 1 98.38 88 ILE A N 1
ATOM 685 C CA . ILE A 1 88 ? -0.338 -5.836 -4.773 1 98.38 88 ILE A CA 1
ATOM 686 C C . ILE A 1 88 ? -0.513 -6.859 -3.652 1 98.38 88 ILE A C 1
ATOM 688 O O . ILE A 1 88 ? -1.627 -7.074 -3.168 1 98.38 88 ILE A O 1
ATOM 692 N N . LEU A 1 89 ? 0.517 -7.57 -3.334 1 97.5 89 LEU A N 1
ATOM 693 C CA . LEU A 1 89 ? 0.473 -8.414 -2.146 1 97.5 89 LEU A CA 1
ATOM 694 C C . LEU A 1 89 ? 0.833 -7.621 -0.896 1 97.5 89 LEU A C 1
ATOM 696 O O . LEU A 1 89 ? 2.008 -7.34 -0.651 1 97.5 89 LEU A O 1
ATOM 700 N N . ASP A 1 90 ? -0.161 -7.223 -0.18 1 96.75 90 ASP A N 1
ATOM 701 C CA . ASP A 1 90 ? 0.055 -6.562 1.103 1 96.75 90 ASP A CA 1
ATOM 702 C C . ASP A 1 90 ? 0.26 -7.582 2.219 1 96.75 90 ASP A C 1
ATOM 704 O O . ASP A 1 90 ? -0.698 -7.984 2.885 1 96.75 90 ASP A O 1
ATOM 708 N N . THR A 1 91 ? 1.484 -7.906 2.469 1 95.5 91 THR A N 1
ATOM 709 C CA . THR A 1 91 ? 1.803 -9 3.381 1 95.5 91 THR A CA 1
ATOM 710 C C . THR A 1 91 ? 1.565 -8.578 4.828 1 95.5 91 THR A C 1
ATOM 712 O O . THR A 1 91 ? 1.353 -9.43 5.699 1 95.5 91 THR A O 1
ATOM 715 N N . SER A 1 92 ? 1.564 -7.32 5.141 1 93.69 92 SER A N 1
ATOM 716 C CA . SER A 1 92 ? 1.319 -6.859 6.5 1 93.69 92 SER A CA 1
ATOM 717 C C . SER A 1 92 ? -0.117 -7.141 6.93 1 93.69 92 SER A C 1
ATOM 719 O O . SER A 1 92 ? -0.365 -7.516 8.078 1 93.69 92 SER A O 1
ATOM 721 N N . SER A 1 93 ? -1.029 -6.957 6.027 1 93.38 93 SER A N 1
ATOM 722 C CA . SER A 1 93 ? -2.432 -7.223 6.332 1 93.38 93 SER A CA 1
ATOM 723 C C . SER A 1 93 ? -2.854 -8.602 5.832 1 93.38 93 SER A C 1
ATOM 725 O O . SER A 1 93 ? -3.994 -9.023 6.043 1 93.38 93 SER A O 1
ATOM 727 N N . MET A 1 94 ? -1.986 -9.305 5.141 1 93.81 94 MET A N 1
ATOM 728 C CA . MET A 1 94 ? -2.246 -10.625 4.57 1 93.81 94 MET A CA 1
ATOM 729 C C . MET A 1 94 ? -3.428 -10.578 3.607 1 93.81 94 MET A C 1
ATOM 731 O O . MET A 1 94 ? -4.344 -11.391 3.705 1 93.81 94 MET A O 1
ATOM 735 N N . GLN A 1 95 ? -3.357 -9.594 2.711 1 96.25 95 GLN A N 1
ATOM 736 C CA . GLN A 1 95 ? -4.383 -9.445 1.685 1 96.25 95 GLN A CA 1
ATOM 737 C C . GLN A 1 95 ? -3.758 -9.25 0.306 1 96.25 95 GLN A C 1
ATOM 739 O O . GLN A 1 95 ? -2.693 -8.648 0.182 1 96.25 95 GLN A O 1
ATOM 744 N N . VAL A 1 96 ? -4.387 -9.797 -0.642 1 97.62 96 VAL A N 1
ATOM 745 C CA . VAL A 1 96 ? -4.09 -9.5 -2.041 1 97.62 96 VAL A CA 1
ATOM 746 C C . VAL A 1 96 ? -4.988 -8.375 -2.533 1 97.62 96 VAL A C 1
ATOM 748 O O . VAL A 1 96 ? -6.215 -8.484 -2.492 1 97.62 96 VAL A O 1
ATOM 751 N N . LEU A 1 97 ? -4.352 -7.266 -2.967 1 98.44 97 LEU A N 1
ATOM 752 C CA . LEU A 1 97 ? -5.102 -6.098 -3.418 1 98.44 97 LEU A CA 1
ATOM 753 C C . LEU A 1 97 ? -4.98 -5.926 -4.93 1 98.44 97 LEU A C 1
ATOM 755 O O . LEU A 1 97 ? -3.963 -6.293 -5.52 1 98.44 97 LEU A O 1
ATOM 759 N N . ALA A 1 98 ? -6.078 -5.359 -5.504 1 98.69 98 ALA A N 1
ATOM 760 C CA . ALA A 1 98 ? -5.922 -4.859 -6.867 1 98.69 98 ALA A CA 1
ATOM 761 C C . ALA A 1 98 ? -4.898 -3.729 -6.922 1 98.69 98 ALA A C 1
ATOM 763 O O . ALA A 1 98 ? -4.789 -2.936 -5.984 1 98.69 98 ALA A O 1
ATOM 764 N N . GLY A 1 99 ? -4.145 -3.668 -7.988 1 97.94 99 GLY A N 1
ATOM 765 C CA . GLY A 1 99 ? -3.25 -2.545 -8.211 1 97.94 99 GLY A CA 1
ATOM 766 C C . GLY A 1 99 ? -3.98 -1.237 -8.453 1 97.94 99 GLY A C 1
ATOM 767 O O . GLY A 1 99 ? -5.207 -1.178 -8.352 1 97.94 99 GLY A O 1
ATOM 768 N N . PRO A 1 100 ? -3.199 -0.212 -8.742 1 96.75 100 PRO A N 1
ATOM 769 C CA . PRO A 1 100 ? -3.771 1.128 -8.891 1 96.75 100 PRO A CA 1
ATOM 770 C C . PRO A 1 100 ? -4.719 1.233 -10.078 1 96.75 100 PRO A C 1
ATOM 772 O O . PRO A 1 100 ? -5.477 2.201 -10.188 1 96.75 100 PRO A O 1
ATOM 775 N N . LYS A 1 101 ? -4.711 0.264 -10.984 1 96.25 101 LYS A N 1
ATOM 776 C CA . LYS A 1 101 ? -5.582 0.298 -12.156 1 96.25 101 LYS A CA 1
ATOM 777 C C . LYS A 1 101 ? -6.848 -0.521 -11.922 1 96.25 101 LYS A C 1
ATOM 779 O O . LYS A 1 101 ? -7.723 -0.583 -12.789 1 96.25 101 LYS A O 1
ATOM 784 N N . GLY A 1 102 ? -6.965 -1.16 -10.781 1 97.88 102 GLY A N 1
ATOM 785 C CA . GLY A 1 102 ? -8.062 -2.082 -10.539 1 97.88 102 GLY A CA 1
ATOM 786 C C . GLY A 1 102 ? -7.957 -3.365 -11.344 1 97.88 102 GLY A C 1
ATOM 787 O O . GLY A 1 102 ? -6.898 -3.664 -11.906 1 97.88 102 GLY A O 1
ATOM 788 N N . LEU A 1 103 ? -9.023 -4.152 -11.242 1 98.62 103 LEU A N 1
ATOM 789 C CA . LEU A 1 103 ? -9.133 -5.391 -12.008 1 98.62 103 LEU A CA 1
ATOM 790 C C . LEU A 1 103 ? -10.445 -5.434 -12.789 1 98.62 103 LEU A C 1
ATOM 792 O O . LEU A 1 103 ? -11.469 -4.938 -12.32 1 98.62 103 LEU A O 1
ATOM 796 N N . GLN A 1 104 ? -10.359 -5.977 -13.938 1 98.69 104 GLN A N 1
ATOM 797 C CA . GLN A 1 104 ? -11.531 -6.383 -14.703 1 98.69 104 GLN A CA 1
ATOM 798 C C . GLN A 1 104 ? -11.539 -7.895 -14.93 1 98.69 104 GLN A C 1
ATOM 800 O O . GLN A 1 104 ? -10.484 -8.531 -14.969 1 98.69 104 GLN A O 1
ATOM 805 N N . PRO A 1 105 ? -12.773 -8.477 -15.07 1 98.69 105 PRO A N 1
ATOM 806 C CA . PRO A 1 105 ? -12.789 -9.898 -15.438 1 98.69 105 PRO A CA 1
ATOM 807 C C . PRO A 1 105 ? -11.945 -10.195 -16.672 1 98.69 105 PRO A C 1
ATOM 809 O O . PRO A 1 105 ? -11.984 -9.438 -17.656 1 98.69 105 PRO A O 1
ATOM 812 N N . GLY A 1 106 ? -11.164 -11.164 -16.531 1 98.44 106 GLY A N 1
ATOM 813 C CA . GLY A 1 106 ? -10.32 -11.547 -17.656 1 98.44 106 GLY A CA 1
ATOM 814 C C . GLY A 1 106 ? -8.883 -11.07 -17.516 1 98.44 106 GLY A C 1
ATOM 815 O O . GLY A 1 106 ? -7.988 -11.562 -18.203 1 98.44 106 GLY A O 1
ATOM 816 N N . ASP A 1 107 ? -8.664 -10.086 -16.625 1 98.25 107 ASP A N 1
ATOM 817 C CA . ASP A 1 107 ? -7.305 -9.617 -16.391 1 98.25 107 ASP A CA 1
ATOM 818 C C . ASP A 1 107 ? -6.434 -10.727 -15.812 1 98.25 107 ASP A C 1
ATOM 820 O O . ASP A 1 107 ? -6.887 -11.484 -14.945 1 98.25 107 ASP A O 1
ATOM 824 N N . GLU A 1 108 ? -5.23 -10.805 -16.25 1 97.25 108 GLU A N 1
ATOM 825 C CA . GLU A 1 108 ? -4.297 -11.742 -15.625 1 97.25 108 GLU A CA 1
ATOM 826 C C . GLU A 1 108 ? -3.898 -11.273 -14.234 1 97.25 108 GLU A C 1
ATOM 828 O O . GLU A 1 108 ? -3.645 -10.086 -14.016 1 97.25 108 GLU A O 1
ATOM 833 N N . LEU A 1 109 ? -3.908 -12.227 -13.32 1 98.12 109 LEU A N 1
ATOM 834 C CA . LEU A 1 109 ? -3.479 -11.961 -11.953 1 98.12 109 LEU A CA 1
ATOM 835 C C . LEU A 1 109 ? -1.968 -12.117 -11.82 1 98.12 109 LEU A C 1
ATOM 837 O O . LEU A 1 109 ? -1.446 -13.234 -11.922 1 98.12 109 LEU A O 1
ATOM 841 N N . THR A 1 110 ? -1.323 -10.992 -11.656 1 97.44 110 THR A N 1
ATOM 842 C CA . THR A 1 110 ? 0.135 -10.969 -11.602 1 97.44 110 THR A CA 1
ATOM 843 C C . THR A 1 110 ? 0.624 -10.039 -10.5 1 97.44 110 THR A C 1
ATOM 845 O O . THR A 1 110 ? -0.084 -9.109 -10.109 1 97.44 110 THR A O 1
ATOM 848 N N . PHE A 1 111 ? 1.776 -10.305 -9.969 1 97.5 111 PHE A N 1
ATOM 849 C CA . PHE A 1 111 ? 2.41 -9.359 -9.062 1 97.5 111 PHE A CA 1
ATOM 850 C C . PHE A 1 111 ? 3.912 -9.297 -9.305 1 97.5 111 PHE A C 1
ATOM 852 O O . PHE A 1 111 ? 4.449 -10.07 -10.102 1 97.5 111 PHE A O 1
ATOM 859 N N . PHE A 1 112 ? 4.52 -8.258 -8.836 1 97.62 112 PHE A N 1
ATOM 860 C CA . PHE A 1 112 ? 5.961 -8.055 -8.945 1 97.62 112 PHE A CA 1
ATOM 861 C C . PHE A 1 112 ? 6.703 -8.852 -7.887 1 97.62 112 PHE A C 1
ATOM 863 O O . PHE A 1 112 ? 6.82 -8.414 -6.738 1 97.62 112 PHE A O 1
ATOM 870 N N . TYR A 1 113 ? 7.25 -9.992 -8.258 1 96.81 113 TYR A N 1
ATOM 871 C CA . TYR A 1 113 ? 7.777 -10.953 -7.297 1 96.81 113 TYR A CA 1
ATOM 872 C C . TYR A 1 113 ? 8.75 -10.289 -6.336 1 96.81 113 TYR A C 1
ATOM 874 O O . TYR A 1 113 ? 8.68 -10.5 -5.121 1 96.81 113 TYR A O 1
ATOM 882 N N . PRO A 1 114 ? 9.617 -9.406 -6.816 1 97.69 114 PRO A N 1
ATOM 883 C CA . PRO A 1 114 ? 10.586 -8.805 -5.902 1 97.69 114 PRO A CA 1
ATOM 884 C C . PRO A 1 114 ? 9.922 -7.902 -4.859 1 97.69 114 PRO A C 1
ATOM 886 O O . PRO A 1 114 ? 10.578 -7.477 -3.902 1 97.69 114 PRO A O 1
ATOM 889 N N . SER A 1 115 ? 8.664 -7.637 -5.008 1 98.38 115 SER A N 1
ATOM 890 C CA . SER A 1 115 ? 7.969 -6.816 -4.023 1 98.38 115 SER A CA 1
ATOM 891 C C . SER A 1 115 ? 7.812 -7.559 -2.699 1 98.38 115 SER A C 1
ATOM 893 O O . SER A 1 115 ? 7.57 -6.941 -1.659 1 98.38 115 SER A O 1
ATOM 895 N N . THR A 1 116 ? 7.922 -8.875 -2.764 1 97.94 116 THR A N 1
ATOM 896 C CA . THR A 1 116 ? 7.793 -9.648 -1.53 1 97.94 116 THR A CA 1
ATOM 897 C C . THR A 1 116 ? 9.023 -10.523 -1.308 1 97.94 116 THR A C 1
ATOM 899 O O . THR A 1 116 ? 9.336 -10.883 -0.171 1 97.94 116 THR A O 1
ATOM 902 N N . GLU A 1 117 ? 9.727 -10.844 -2.35 1 97.25 117 GLU A N 1
ATOM 903 C CA . GLU A 1 117 ? 10.805 -11.828 -2.248 1 97.25 117 GLU A CA 1
ATOM 904 C C . GLU A 1 117 ? 12.172 -11.141 -2.203 1 97.25 117 GLU A C 1
ATOM 906 O O . GLU A 1 117 ? 12.578 -10.492 -3.168 1 97.25 117 GLU A O 1
ATOM 911 N N . TRP A 1 118 ? 12.859 -11.328 -1.121 1 96.75 118 TRP A N 1
ATOM 912 C CA . TRP A 1 118 ? 14.195 -10.758 -1 1 96.75 118 TRP A CA 1
ATOM 913 C C . TRP A 1 118 ? 15.203 -11.57 -1.813 1 96.75 118 TRP A C 1
ATOM 915 O O . TRP A 1 118 ? 16.094 -11 -2.445 1 96.75 118 TRP A O 1
ATOM 925 N N . PHE A 1 119 ? 15.023 -12.852 -1.742 1 93.88 119 PHE A N 1
ATOM 926 C CA . PHE A 1 119 ? 15.859 -13.805 -2.459 1 93.88 119 PHE A CA 1
ATOM 927 C C . PHE A 1 119 ? 15.016 -14.742 -3.311 1 93.88 119 PHE A C 1
ATOM 929 O O . PHE A 1 119 ? 13.961 -15.211 -2.869 1 93.88 119 PHE A O 1
ATOM 936 N N . MET A 1 120 ? 15.453 -14.914 -4.629 1 89.38 120 MET A N 1
ATOM 937 C CA . MET A 1 120 ? 14.859 -15.922 -5.504 1 89.38 120 MET A CA 1
ATOM 938 C C . MET A 1 120 ? 15.906 -16.938 -5.949 1 89.38 120 MET A C 1
ATOM 940 O O . MET A 1 120 ? 16.922 -16.578 -6.547 1 89.38 120 MET A O 1
ATOM 944 N N . ALA A 1 121 ? 15.641 -18.141 -5.676 1 82.81 121 ALA A N 1
ATOM 945 C CA . ALA A 1 121 ? 16.609 -19.188 -5.965 1 82.81 121 ALA A CA 1
ATOM 946 C C . ALA A 1 121 ? 16.859 -19.297 -7.465 1 82.81 121 ALA A C 1
ATOM 948 O O . ALA A 1 121 ? 18 -19.562 -7.887 1 82.81 121 ALA A O 1
ATOM 949 N N . GLN A 1 122 ? 15.797 -19.047 -8.211 1 85.06 122 GLN A N 1
ATOM 950 C CA . GLN A 1 122 ? 15.906 -19.203 -9.656 1 85.06 122 GLN A CA 1
ATOM 951 C C . GLN A 1 122 ? 15.43 -17.953 -10.375 1 85.06 122 GLN A C 1
ATOM 953 O O . GLN A 1 122 ? 14.258 -17.844 -10.766 1 85.06 122 GLN A O 1
ATOM 958 N N . PRO A 1 123 ? 16.406 -17.031 -10.547 1 89 123 PRO A N 1
ATOM 959 C CA . PRO A 1 123 ? 16.047 -15.898 -11.422 1 89 123 PRO A CA 1
ATOM 960 C C . PRO A 1 123 ? 15.547 -16.359 -12.789 1 89 123 PRO A C 1
ATOM 962 O O . PRO A 1 123 ? 15.82 -17.484 -13.211 1 89 123 PRO A O 1
ATOM 965 N N . PHE A 1 124 ? 14.766 -15.547 -13.406 1 90.38 124 PHE A N 1
ATOM 966 C CA . PHE A 1 124 ? 14.242 -15.914 -14.719 1 90.38 124 PHE A CA 1
ATOM 967 C C . PHE A 1 124 ? 14.125 -14.688 -15.617 1 90.38 124 PHE A C 1
ATOM 969 O O . PHE A 1 124 ? 14.133 -13.555 -15.133 1 90.38 124 PHE A O 1
ATOM 976 N N . THR A 1 125 ? 14.07 -14.938 -16.891 1 91.94 125 THR A N 1
ATOM 977 C CA . THR A 1 125 ? 13.859 -13.867 -17.859 1 91.94 125 THR A CA 1
ATOM 978 C C . THR A 1 125 ? 12.375 -13.594 -18.062 1 91.94 125 THR A C 1
ATOM 980 O O . THR A 1 125 ? 11.609 -14.5 -18.391 1 91.94 125 THR A O 1
ATOM 983 N N . CYS A 1 126 ? 12.016 -12.391 -17.734 1 92.44 126 CYS A N 1
ATOM 984 C CA . CYS A 1 126 ? 10.617 -12 -17.891 1 92.44 126 CYS A CA 1
ATOM 985 C C . CYS A 1 126 ? 10.273 -11.727 -19.344 1 92.44 126 CYS A C 1
ATOM 987 O O . CYS A 1 126 ? 11.031 -11.062 -20.047 1 92.44 126 CYS A O 1
ATOM 989 N N . LEU A 1 127 ? 9.102 -12.164 -19.812 1 87.69 127 LEU A N 1
ATOM 990 C CA . LEU A 1 127 ? 8.672 -11.969 -21.188 1 87.69 127 LEU A CA 1
ATOM 991 C C . LEU A 1 127 ? 7.359 -11.188 -21.25 1 87.69 127 LEU A C 1
ATOM 993 O O . LEU A 1 127 ? 6.598 -11.328 -22.203 1 87.69 127 LEU A O 1
ATOM 997 N N . CYS A 1 128 ? 7.133 -10.383 -20.25 1 88.12 128 CYS A N 1
ATOM 998 C CA . CYS A 1 128 ? 5.832 -9.727 -20.141 1 88.12 128 CYS A CA 1
ATOM 999 C C . CYS A 1 128 ? 5.648 -8.688 -21.25 1 88.12 128 CYS A C 1
ATOM 1001 O O . CYS A 1 128 ? 4.52 -8.32 -21.562 1 88.12 128 CYS A O 1
ATOM 1003 N N . GLY A 1 129 ? 6.734 -8.172 -21.766 1 88 129 GLY A N 1
ATOM 1004 C CA . GLY A 1 129 ? 6.656 -7.27 -22.891 1 88 129 GLY A CA 1
ATOM 1005 C C . GLY A 1 129 ? 6.254 -5.855 -22.516 1 88 129 GLY A C 1
ATOM 1006 O O . GLY A 1 129 ? 6.168 -4.977 -23.375 1 88 129 GLY A O 1
ATOM 1007 N N . SER A 1 130 ? 6.062 -5.621 -21.297 1 90.06 130 SER A N 1
ATOM 1008 C CA . SER A 1 130 ? 5.656 -4.289 -20.875 1 90.06 130 SER A CA 1
ATOM 1009 C C . SER A 1 130 ? 6.785 -3.279 -21.062 1 90.06 130 SER A C 1
ATOM 1011 O O . SER A 1 130 ? 7.957 -3.656 -21.125 1 90.06 130 SER A O 1
ATOM 1013 N N . SER A 1 131 ? 6.395 -1.975 -21.188 1 90.81 131 SER A N 1
ATOM 1014 C CA . SER A 1 131 ? 7.387 -0.909 -21.297 1 90.81 131 SER A CA 1
ATOM 1015 C C . SER A 1 131 ? 8.219 -0.802 -20.016 1 90.81 131 SER A C 1
ATOM 1017 O O . SER A 1 131 ? 9.297 -0.208 -20.016 1 90.81 131 SER A O 1
ATOM 1019 N N . ARG A 1 132 ? 7.758 -1.451 -18.922 1 90.38 132 ARG A N 1
ATOM 1020 C CA . ARG A 1 132 ? 8.453 -1.409 -17.641 1 90.38 132 ARG A CA 1
ATOM 1021 C C . ARG A 1 132 ? 9.188 -2.719 -17.375 1 90.38 132 ARG A C 1
ATOM 1023 O O . ARG A 1 132 ? 9.609 -2.982 -16.25 1 90.38 132 ARG A O 1
ATOM 1030 N N . CYS A 1 133 ? 9.297 -3.482 -18.391 1 94.31 133 CYS A N 1
ATOM 1031 C CA . CYS A 1 133 ? 9.891 -4.797 -18.188 1 94.31 133 CYS A CA 1
ATOM 1032 C C . CYS A 1 133 ? 11.328 -4.672 -17.688 1 94.31 133 CYS A C 1
ATOM 1034 O O . CYS A 1 133 ? 12.117 -3.896 -18.234 1 94.31 133 CYS A O 1
ATOM 1036 N N . ARG A 1 134 ? 11.625 -5.484 -16.719 1 94.19 134 ARG A N 1
ATOM 1037 C CA . ARG A 1 134 ? 12.938 -5.402 -16.094 1 94.19 134 ARG A CA 1
ATOM 1038 C C . ARG A 1 134 ? 13.891 -6.453 -16.656 1 94.19 134 ARG A C 1
ATOM 1040 O O . ARG A 1 134 ? 15.039 -6.551 -16.234 1 94.19 134 ARG A O 1
ATOM 1047 N N . GLY A 1 135 ? 13.328 -7.254 -17.656 1 93.31 135 GLY A N 1
ATOM 1048 C CA . GLY A 1 135 ? 14.164 -8.297 -18.219 1 93.31 135 GLY A CA 1
ATOM 1049 C C . GLY A 1 135 ? 14.352 -9.484 -17.297 1 93.31 135 GLY A C 1
ATOM 1050 O O . GLY A 1 135 ? 13.422 -10.25 -17.062 1 93.31 135 GLY A O 1
ATOM 1051 N N . THR A 1 136 ? 15.539 -9.508 -16.641 1 92.94 136 THR A N 1
ATOM 1052 C CA . THR A 1 136 ? 15.789 -10.594 -15.703 1 92.94 136 THR A CA 1
ATOM 1053 C C . THR A 1 136 ? 15.234 -10.25 -14.32 1 92.94 136 THR A C 1
ATOM 1055 O O . THR A 1 136 ? 15.531 -9.18 -13.773 1 92.94 136 THR A O 1
ATOM 1058 N N . ILE A 1 137 ? 14.445 -11.18 -13.859 1 94.31 137 ILE A N 1
ATOM 1059 C CA . ILE A 1 137 ? 13.82 -10.977 -12.562 1 94.31 137 ILE A CA 1
ATOM 1060 C C . ILE A 1 137 ? 14.516 -11.828 -11.508 1 94.31 137 ILE A C 1
ATOM 1062 O O . ILE A 1 137 ? 14.664 -13.039 -11.68 1 94.31 137 ILE A O 1
ATOM 1066 N N . SER A 1 138 ? 14.945 -11.164 -10.484 1 94.69 138 SER A N 1
ATOM 1067 C CA . SER A 1 138 ? 15.562 -11.781 -9.312 1 94.69 138 SER A CA 1
ATOM 1068 C C . SER A 1 138 ? 14.938 -11.266 -8.023 1 94.69 138 SER A C 1
ATOM 1070 O O . SER A 1 138 ? 13.969 -10.492 -8.062 1 94.69 138 SER A O 1
ATOM 1072 N N . GLY A 1 139 ? 15.43 -11.789 -6.945 1 96.19 139 GLY A N 1
ATOM 1073 C CA . GLY A 1 139 ? 15 -11.195 -5.688 1 96.19 139 GLY A CA 1
ATOM 1074 C C . GLY A 1 139 ? 15.375 -9.734 -5.559 1 96.19 139 GLY A C 1
ATOM 1075 O O . GLY A 1 139 ? 16.297 -9.258 -6.23 1 96.19 139 GLY A O 1
ATOM 1076 N N . ALA A 1 140 ? 14.648 -9.047 -4.703 1 97.75 140 ALA A N 1
ATOM 1077 C CA . ALA A 1 140 ? 14.891 -7.621 -4.5 1 97.75 140 ALA A CA 1
ATOM 1078 C C . ALA A 1 140 ? 16.344 -7.359 -4.121 1 97.75 140 ALA A C 1
ATOM 1080 O O . ALA A 1 140 ? 16.922 -6.328 -4.492 1 97.75 140 ALA A O 1
ATOM 1081 N N . ARG A 1 141 ? 16.922 -8.289 -3.443 1 96.5 141 ARG A N 1
ATOM 1082 C CA . ARG A 1 141 ? 18.297 -8.18 -2.975 1 96.5 141 ARG A CA 1
ATOM 1083 C C . ARG A 1 141 ? 19.25 -7.906 -4.133 1 96.5 141 ARG A C 1
ATOM 1085 O O . ARG A 1 141 ? 20.219 -7.172 -3.979 1 96.5 141 ARG A O 1
ATOM 1092 N N . ASP A 1 142 ? 18.969 -8.438 -5.227 1 95.81 142 ASP A N 1
ATOM 1093 C CA . ASP A 1 142 ? 19.875 -8.422 -6.363 1 95.81 142 ASP A CA 1
ATOM 1094 C C . ASP A 1 142 ? 19.453 -7.363 -7.387 1 95.81 142 ASP A C 1
ATOM 1096 O O . ASP A 1 142 ? 19.953 -7.355 -8.516 1 95.81 142 ASP A O 1
ATOM 1100 N N . MET A 1 143 ? 18.562 -6.582 -7.055 1 95.38 143 MET A N 1
ATOM 1101 C CA . MET A 1 143 ? 18.094 -5.516 -7.934 1 95.38 143 MET A CA 1
ATOM 1102 C C . MET A 1 143 ? 18.562 -4.152 -7.434 1 95.38 143 MET A C 1
ATOM 1104 O O . MET A 1 143 ? 18.734 -3.953 -6.23 1 95.38 143 MET A O 1
ATOM 1108 N N . THR A 1 144 ? 18.719 -3.25 -8.344 1 94.12 144 THR A N 1
ATOM 1109 C CA . THR A 1 144 ? 19.078 -1.883 -7.98 1 94.12 144 THR A CA 1
ATOM 1110 C C . THR A 1 144 ? 17.859 -1.115 -7.496 1 94.12 144 THR A C 1
ATOM 1112 O O . THR A 1 144 ? 16.719 -1.505 -7.781 1 94.12 144 THR A O 1
ATOM 1115 N N . SER A 1 145 ? 18.125 -0.014 -6.824 1 92.44 145 SER A N 1
ATOM 1116 C CA . SER A 1 145 ? 17.031 0.843 -6.383 1 92.44 145 SER A CA 1
ATOM 1117 C C . SER A 1 145 ? 16.188 1.325 -7.562 1 92.44 145 SER A C 1
ATOM 1119 O O . SER A 1 145 ? 14.969 1.404 -7.473 1 92.44 145 SER A O 1
ATOM 1121 N N . SER A 1 146 ? 16.891 1.613 -8.602 1 92.19 146 SER A N 1
ATOM 1122 C CA . SER A 1 146 ? 16.203 2.094 -9.805 1 92.19 146 SER A CA 1
ATOM 1123 C C . SER A 1 146 ? 15.281 1.026 -10.375 1 92.19 146 SER A C 1
ATOM 1125 O O . SER A 1 146 ? 14.188 1.338 -10.852 1 92.19 146 SER A O 1
ATOM 1127 N N . GLU A 1 147 ? 15.672 -0.192 -10.281 1 93.44 147 GLU A N 1
ATOM 1128 C CA . GLU A 1 147 ? 14.883 -1.298 -10.812 1 93.44 147 GLU A CA 1
ATOM 1129 C C . GLU A 1 147 ? 13.641 -1.546 -9.953 1 93.44 147 GLU A C 1
ATOM 1131 O O . GLU A 1 147 ? 12.641 -2.076 -10.43 1 93.44 147 GLU A O 1
ATOM 1136 N N . LEU A 1 148 ? 13.719 -1.103 -8.727 1 96.06 148 LEU A N 1
ATOM 1137 C CA . LEU A 1 148 ? 12.625 -1.333 -7.789 1 96.06 148 LEU A CA 1
ATOM 1138 C C . LEU A 1 148 ? 11.68 -0.138 -7.75 1 96.06 148 LEU A C 1
ATOM 1140 O O . LEU A 1 148 ? 10.586 -0.224 -7.188 1 96.06 148 LEU A O 1
ATOM 1144 N N . GLU A 1 149 ? 12.094 0.903 -8.422 1 93.94 149 GLU A N 1
ATOM 1145 C CA . GLU A 1 149 ? 11.281 2.119 -8.406 1 93.94 149 GLU A CA 1
ATOM 1146 C C . GLU A 1 149 ? 9.961 1.911 -9.141 1 93.94 149 GLU A C 1
ATOM 1148 O O . GLU A 1 149 ? 9.914 1.271 -10.188 1 93.94 149 GLU A O 1
ATOM 1153 N N . GLY A 1 150 ? 8.945 2.492 -8.5 1 94.5 150 GLY A N 1
ATOM 1154 C CA . GLY A 1 150 ? 7.648 2.477 -9.156 1 94.5 150 GLY A CA 1
ATOM 1155 C C . GLY A 1 150 ? 6.773 1.311 -8.734 1 94.5 150 GLY A C 1
ATOM 1156 O O . GLY A 1 150 ? 5.617 1.209 -9.148 1 94.5 150 GLY A O 1
ATOM 1157 N N . TYR A 1 151 ? 7.312 0.5 -7.855 1 96.62 151 TYR A N 1
ATOM 1158 C CA . TYR A 1 151 ? 6.566 -0.661 -7.383 1 96.62 151 TYR A CA 1
ATOM 1159 C C . TYR A 1 151 ? 6.242 -0.531 -5.898 1 96.62 151 TYR A C 1
ATOM 1161 O O . TYR A 1 151 ? 7.062 -0.046 -5.117 1 96.62 151 TYR A O 1
ATOM 1169 N N . TRP A 1 152 ? 5.059 -0.961 -5.574 1 97 152 TRP A N 1
ATOM 1170 C CA . TRP A 1 152 ? 4.797 -1.196 -4.156 1 97 152 TRP A CA 1
ATOM 1171 C C . TRP A 1 152 ? 5.672 -2.324 -3.619 1 97 152 TRP A C 1
ATOM 1173 O O . TRP A 1 152 ? 5.641 -3.443 -4.137 1 97 152 TRP A O 1
ATOM 1183 N N . LEU A 1 153 ? 6.438 -1.998 -2.637 1 98 153 LEU A N 1
ATOM 1184 C CA . LEU A 1 153 ? 7.262 -3.006 -1.979 1 98 153 LEU A CA 1
ATOM 1185 C C . LEU A 1 153 ? 6.75 -3.285 -0.568 1 98 153 LEU A C 1
ATOM 1187 O O . LEU A 1 153 ? 6.352 -2.363 0.146 1 98 153 LEU A O 1
ATOM 1191 N N . SER A 1 154 ? 6.758 -4.562 -0.209 1 97.62 154 SER A N 1
ATOM 1192 C CA . SER A 1 154 ? 6.406 -4.91 1.164 1 97.62 154 SER A CA 1
ATOM 1193 C C . SER A 1 154 ? 7.363 -4.266 2.16 1 97.62 154 SER A C 1
ATOM 1195 O O . SER A 1 154 ? 8.523 -3.996 1.83 1 97.62 154 SER A O 1
ATOM 1197 N N . GLY A 1 155 ? 6.84 -4.027 3.355 1 95.88 155 GLY A N 1
ATOM 1198 C CA . GLY A 1 155 ? 7.633 -3.357 4.371 1 95.88 155 GLY A CA 1
ATOM 1199 C C . GLY A 1 155 ? 8.969 -4.023 4.625 1 95.88 155 GLY A C 1
ATOM 1200 O O . GLY A 1 155 ? 9.992 -3.348 4.75 1 95.88 155 GLY A O 1
ATOM 1201 N N . HIS A 1 156 ? 8.953 -5.344 4.668 1 96.44 156 HIS A N 1
ATOM 1202 C CA . HIS A 1 156 ? 10.203 -6.039 4.973 1 96.44 156 HIS A CA 1
ATOM 1203 C C . HIS A 1 156 ? 11.211 -5.883 3.842 1 96.44 156 HIS A C 1
ATOM 1205 O O . HIS A 1 156 ? 12.422 -5.863 4.082 1 96.44 156 HIS A O 1
ATOM 1211 N N . ILE A 1 157 ? 10.75 -5.727 2.625 1 97.5 157 ILE A N 1
ATOM 1212 C CA . ILE A 1 157 ? 11.656 -5.52 1.498 1 97.5 157 ILE A CA 1
ATOM 1213 C C . ILE A 1 157 ? 12.289 -4.129 1.59 1 97.5 157 ILE A C 1
ATOM 1215 O O . ILE A 1 157 ? 13.484 -3.969 1.357 1 97.5 157 ILE A O 1
ATOM 1219 N N . ARG A 1 158 ? 11.547 -3.137 1.977 1 94.75 158 ARG A N 1
ATOM 1220 C CA . ARG A 1 158 ? 12.039 -1.77 2.104 1 94.75 158 ARG A CA 1
ATOM 1221 C C . ARG A 1 158 ? 13.07 -1.662 3.223 1 94.75 158 ARG A C 1
ATOM 1223 O O . ARG A 1 158 ? 13.984 -0.841 3.152 1 94.75 158 ARG A O 1
ATOM 1230 N N . SER A 1 159 ? 12.867 -2.506 4.203 1 92.12 159 SER A N 1
ATOM 1231 C CA . SER A 1 159 ? 13.711 -2.398 5.387 1 92.12 159 SER A CA 1
ATOM 1232 C C . SER A 1 159 ? 15 -3.195 5.219 1 92.12 159 SER A C 1
ATOM 1234 O O . SER A 1 159 ? 15.969 -2.986 5.957 1 92.12 159 SER A O 1
ATOM 1236 N N . MET A 1 160 ? 15.016 -4.164 4.371 1 91 160 MET A N 1
ATOM 1237 C CA . MET A 1 160 ? 16.156 -5.059 4.191 1 91 160 MET A CA 1
ATOM 1238 C C . MET A 1 160 ? 17.172 -4.461 3.213 1 91 160 MET A C 1
ATOM 1240 O O . MET A 1 160 ? 18.359 -4.707 3.328 1 91 160 MET A O 1
ATOM 1244 N N . MET B 1 1 ? -10.758 24.547 19 1 39.31 1 MET B N 1
ATOM 1245 C CA . MET B 1 1 ? -9.562 24.141 19.75 1 39.31 1 MET B CA 1
ATOM 1246 C C . MET B 1 1 ? -8.352 24.953 19.297 1 39.31 1 MET B C 1
ATOM 1248 O O . MET B 1 1 ? -8.281 25.391 18.156 1 39.31 1 MET B O 1
ATOM 1252 N N . ALA B 1 2 ? -7.562 25.531 20.25 1 48.34 2 ALA B N 1
ATOM 1253 C CA . ALA B 1 2 ? -6.387 26.328 19.906 1 48.34 2 ALA B CA 1
ATOM 1254 C C . ALA B 1 2 ? -5.465 25.578 18.953 1 48.34 2 ALA B C 1
ATOM 1256 O O . ALA B 1 2 ? -5.375 24.344 19.016 1 48.34 2 ALA B O 1
ATOM 1257 N N . PRO B 1 3 ? -5.023 26.188 17.922 1 57.31 3 PRO B N 1
ATOM 1258 C CA . PRO B 1 3 ? -4.047 25.531 17.047 1 57.31 3 PRO B CA 1
ATOM 1259 C C . PRO B 1 3 ? -2.91 24.875 17.828 1 57.31 3 PRO B C 1
ATOM 1261 O O . PRO B 1 3 ? -2.527 25.359 18.891 1 57.31 3 PRO B O 1
ATOM 1264 N N . LEU B 1 4 ? -2.676 23.531 17.594 1 61.19 4 LEU B N 1
ATOM 1265 C CA . LEU B 1 4 ? -1.562 22.812 18.219 1 61.19 4 LEU B CA 1
ATOM 1266 C C . LEU B 1 4 ? -0.279 23.641 18.125 1 61.19 4 LEU B C 1
ATOM 1268 O O . LEU B 1 4 ? 0.017 24.219 17.094 1 61.19 4 LEU B O 1
ATOM 1272 N N . LYS B 1 5 ? 0.311 24.078 19.297 1 71.31 5 LYS B N 1
ATOM 1273 C CA . LYS B 1 5 ? 1.647 24.672 19.312 1 71.31 5 LYS B CA 1
ATOM 1274 C C . LYS B 1 5 ? 2.723 23.594 19.156 1 71.31 5 LYS B C 1
ATOM 1276 O O . LYS B 1 5 ? 2.914 22.766 20.047 1 71.31 5 LYS B O 1
ATOM 1281 N N . PRO B 1 6 ? 3.334 23.547 18 1 75.38 6 PRO B N 1
ATOM 1282 C CA . PRO B 1 6 ? 4.395 22.562 17.797 1 75.38 6 PRO B CA 1
ATOM 1283 C C . PRO B 1 6 ? 5.496 22.656 18.859 1 75.38 6 PRO B C 1
ATOM 1285 O O . PRO B 1 6 ? 5.879 23.75 19.25 1 75.38 6 PRO B O 1
ATOM 1288 N N . ASP B 1 7 ? 5.859 21.578 19.5 1 80.19 7 ASP B N 1
ATOM 1289 C CA . ASP B 1 7 ? 6.93 21.562 20.484 1 80.19 7 ASP B CA 1
ATOM 1290 C C . ASP B 1 7 ? 8.172 20.859 19.938 1 80.19 7 ASP B C 1
ATOM 1292 O O . ASP B 1 7 ? 9.016 20.391 20.703 1 80.19 7 ASP B O 1
ATOM 1296 N N . TRP B 1 8 ? 8.281 20.719 18.625 1 86.31 8 TRP B N 1
ATOM 1297 C CA . TRP B 1 8 ? 9.445 20.125 17.984 1 86.31 8 TRP B CA 1
ATOM 1298 C C . TRP B 1 8 ? 10.234 21.172 17.203 1 86.31 8 TRP B C 1
ATOM 1300 O O . TRP B 1 8 ? 9.695 22.219 16.844 1 86.31 8 TRP B O 1
ATOM 1310 N N . PRO B 1 9 ? 11.539 20.906 17.094 1 86.56 9 PRO B N 1
ATOM 1311 C CA . PRO B 1 9 ? 12.312 21.828 16.25 1 86.56 9 PRO B CA 1
ATOM 1312 C C . PRO B 1 9 ? 11.75 21.938 14.828 1 86.56 9 PRO B C 1
ATOM 1314 O O . PRO B 1 9 ? 11.422 20.922 14.211 1 86.56 9 PRO B O 1
ATOM 1317 N N . ARG B 1 10 ? 11.578 23.234 14.359 1 88.5 10 ARG B N 1
ATOM 1318 C CA . ARG B 1 10 ? 11.047 23.469 13.016 1 88.5 10 ARG B CA 1
ATOM 1319 C C . ARG B 1 10 ? 12.062 24.203 12.148 1 88.5 10 ARG B C 1
ATOM 1321 O O . ARG B 1 10 ? 12.781 25.078 12.633 1 88.5 10 ARG B O 1
ATOM 1328 N N . PRO B 1 11 ? 12.172 23.812 10.883 1 91.75 11 PRO B N 1
ATOM 1329 C CA . PRO B 1 11 ? 11.453 22.719 10.234 1 91.75 11 PRO B CA 1
ATOM 1330 C C . PRO B 1 11 ? 12.047 21.344 10.562 1 91.75 11 PRO B C 1
ATOM 1332 O O . PRO B 1 11 ? 13.266 21.219 10.656 1 91.75 11 PRO B O 1
ATOM 1335 N N . SER B 1 12 ? 11.219 20.344 10.742 1 92.81 12 SER B N 1
ATOM 1336 C CA . SER B 1 12 ? 11.695 19.031 11.117 1 92.81 12 SER B CA 1
ATOM 1337 C C . SER B 1 12 ? 12.266 18.281 9.914 1 92.81 12 SER B C 1
ATOM 1339 O O . SER B 1 12 ? 13.133 17.422 10.055 1 92.81 12 SER B O 1
ATOM 1341 N N . HIS B 1 13 ? 11.766 18.516 8.711 1 94.69 13 HIS B N 1
ATOM 1342 C CA . HIS B 1 13 ? 12.18 17.859 7.48 1 94.69 13 HIS B CA 1
ATOM 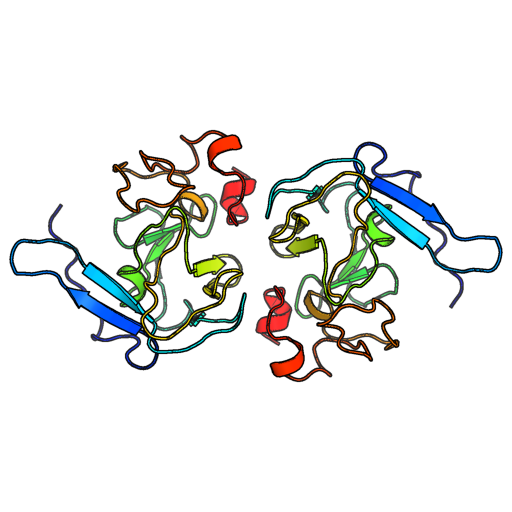1343 C C . HIS B 1 13 ? 12.5 18.875 6.395 1 94.69 13 HIS B C 1
ATOM 1345 O O . HIS B 1 13 ? 11.93 18.828 5.305 1 94.69 13 HIS B O 1
ATOM 1351 N N . PRO B 1 14 ? 13.469 19.719 6.555 1 95.31 14 PRO B N 1
ATOM 1352 C CA . PRO B 1 14 ? 13.711 20.812 5.617 1 95.31 14 PRO B CA 1
ATOM 1353 C C . PRO B 1 14 ? 14.172 20.328 4.246 1 95.31 14 PRO B C 1
ATOM 1355 O O . PRO B 1 14 ? 13.992 21.031 3.246 1 95.31 14 PRO B O 1
ATOM 1358 N N . GLU B 1 15 ? 14.742 19.156 4.172 1 96.31 15 GLU B N 1
ATOM 1359 C CA . GLU B 1 15 ? 15.289 18.672 2.904 1 96.31 15 GLU B CA 1
ATOM 1360 C C . GLU B 1 15 ? 14.18 18.156 1.989 1 96.31 15 GLU B C 1
ATOM 1362 O O . GLU B 1 15 ? 14.352 18.109 0.769 1 96.31 15 GLU B O 1
ATOM 1367 N N . ILE B 1 16 ? 13.055 17.812 2.633 1 97.69 16 ILE B N 1
ATOM 1368 C CA . ILE B 1 16 ? 12.102 17.109 1.777 1 97.69 16 ILE B CA 1
ATOM 1369 C C . ILE B 1 16 ? 10.758 17.828 1.81 1 97.69 16 ILE B C 1
ATOM 1371 O O . ILE B 1 16 ? 9.906 17.594 0.943 1 97.69 16 ILE B O 1
ATOM 1375 N N . GLN B 1 17 ? 10.531 18.719 2.75 1 97.56 17 GLN B N 1
ATOM 1376 C CA . GLN B 1 17 ? 9.211 19.297 2.982 1 97.56 17 GLN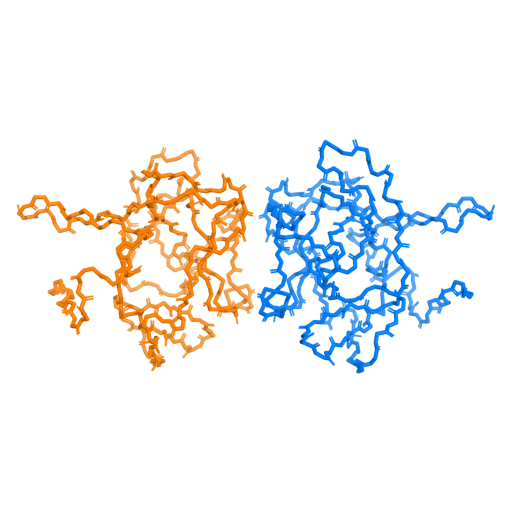 B CA 1
ATOM 1377 C C . GLN B 1 17 ? 9.305 20.781 3.27 1 97.56 17 GLN B C 1
ATOM 1379 O O . GLN B 1 17 ? 10.203 21.234 3.982 1 97.56 17 GLN B O 1
ATOM 1384 N N . GLU B 1 18 ? 8.367 21.469 2.678 1 97.12 18 GLU B N 1
ATOM 1385 C CA . GLU B 1 18 ? 8.172 22.875 2.994 1 97.12 18 GLU B CA 1
ATOM 1386 C C . GLU B 1 18 ? 6.754 23.125 3.508 1 97.12 18 GLU B C 1
ATOM 1388 O O . GLU B 1 18 ? 5.773 22.781 2.844 1 97.12 18 GLU B O 1
ATOM 1393 N N . VAL B 1 19 ? 6.656 23.688 4.688 1 94.44 19 VAL B N 1
ATOM 1394 C CA . VAL B 1 19 ? 5.355 24.078 5.23 1 94.44 19 VAL B CA 1
ATOM 1395 C C . VAL B 1 19 ? 5.105 25.562 4.973 1 94.44 19 VAL B C 1
ATOM 1397 O O . VAL B 1 19 ? 5.922 26.406 5.344 1 94.44 19 VAL B O 1
ATOM 1400 N N . VAL B 1 20 ? 4 25.844 4.312 1 92.69 20 VAL B N 1
ATOM 1401 C CA . VAL B 1 20 ? 3.586 27.219 4.035 1 92.69 20 VAL B CA 1
ATOM 1402 C C . VAL B 1 20 ? 2.375 27.578 4.895 1 92.69 20 VAL B C 1
ATOM 1404 O O . VAL B 1 20 ? 1.314 26.953 4.77 1 92.69 20 VAL B O 1
ATOM 1407 N N . PHE B 1 21 ? 2.557 28.516 5.75 1 87.31 21 PHE B N 1
ATOM 1408 C CA . PHE B 1 21 ? 1.475 28.922 6.633 1 87.31 21 PHE B CA 1
ATOM 1409 C C . PHE B 1 21 ? 0.709 30.109 6.035 1 87.31 21 PHE B C 1
ATOM 1411 O O . PHE B 1 21 ? 1.304 30.984 5.41 1 87.31 21 PHE B O 1
ATOM 1418 N N . GLY B 1 22 ? -0.556 29.953 5.953 1 76.81 22 GLY B N 1
ATOM 1419 C CA . GLY B 1 22 ? -1.381 31.047 5.457 1 76.81 22 GLY B CA 1
ATOM 1420 C C . GLY B 1 22 ? -1.209 32.344 6.25 1 76.81 22 GLY B C 1
ATOM 1421 O O . GLY B 1 22 ? -0.444 32.375 7.215 1 76.81 22 GLY B O 1
ATOM 1422 N N . GLU B 1 23 ? -1.802 33.406 5.602 1 65.31 23 GLU B N 1
ATOM 1423 C CA . GLU B 1 23 ? -1.73 34.75 6.211 1 65.31 23 GLU B CA 1
ATOM 1424 C C . GLU B 1 23 ? -2.318 34.719 7.621 1 65.31 23 GLU B C 1
ATOM 1426 O O . GLU B 1 23 ? -3.035 33.781 7.992 1 65.31 23 GLU B O 1
ATOM 1431 N N . GLU B 1 24 ? -1.763 35.688 8.359 1 57.91 24 GLU B N 1
ATOM 1432 C CA . GLU B 1 24 ? -2.266 35.906 9.711 1 57.91 24 GLU B CA 1
ATOM 1433 C C . GLU B 1 24 ? -3.793 35.906 9.742 1 57.91 24 GLU B C 1
ATOM 1435 O O . GLU B 1 24 ? -4.438 36.594 8.953 1 57.91 24 GLU B O 1
ATOM 1440 N N . GLY B 1 25 ? -4.422 34.938 10.43 1 53.16 25 GLY B N 1
ATOM 1441 C CA . GLY B 1 25 ? -5.867 34.781 10.516 1 53.16 25 GLY B CA 1
ATOM 1442 C C . GLY B 1 25 ? -6.383 33.562 9.781 1 53.16 25 GLY B C 1
ATOM 1443 O O . GLY B 1 25 ? -7.5 33.094 10.023 1 53.16 25 GLY B O 1
ATOM 1444 N N . GLU B 1 26 ? -5.645 33.25 8.695 1 56.5 26 GLU B N 1
ATOM 1445 C CA . GLU B 1 26 ? -6.066 32.062 7.957 1 56.5 26 GLU B CA 1
ATOM 1446 C C . GLU B 1 26 ? -5.414 30.797 8.523 1 56.5 26 GLU B C 1
ATOM 1448 O O . GLU B 1 26 ? -4.199 30.766 8.742 1 56.5 26 GLU B O 1
ATOM 1453 N N . PHE B 1 27 ? -5.984 30.172 9.414 1 60.69 27 PHE B N 1
ATOM 1454 C CA . PHE B 1 27 ? -5.52 28.984 10.109 1 60.69 27 PHE B CA 1
ATOM 1455 C C . PHE B 1 27 ? -5.324 27.828 9.141 1 60.69 27 PHE B C 1
ATOM 1457 O O . PHE B 1 27 ? -5.766 26.703 9.398 1 60.69 27 PHE B O 1
ATOM 1464 N N . THR B 1 28 ? -4.77 28.234 7.832 1 73.62 28 THR B N 1
ATOM 1465 C CA . THR B 1 28 ? -4.578 27.125 6.902 1 73.62 28 THR B CA 1
ATOM 1466 C C . THR B 1 28 ? -3.1 26.953 6.566 1 73.62 28 THR B C 1
ATOM 1468 O O . THR B 1 28 ? -2.332 27.922 6.598 1 73.62 28 THR B O 1
ATOM 1471 N N . SER B 1 29 ? -2.594 25.844 6.746 1 86.38 29 SER B N 1
ATOM 1472 C CA . SER B 1 29 ? -1.239 25.516 6.32 1 86.38 29 SER B CA 1
ATOM 1473 C C . SER B 1 29 ? -1.254 24.484 5.184 1 86.38 29 SER B C 1
ATOM 1475 O O . SER B 1 29 ? -2.244 23.781 4.992 1 86.38 29 SER B O 1
ATOM 1477 N N . LYS B 1 30 ? -0.241 24.719 4.344 1 91.56 30 LYS B N 1
ATOM 1478 C CA . LYS B 1 30 ? -0.018 23.703 3.311 1 91.56 30 LYS B CA 1
ATOM 1479 C C . LYS B 1 30 ? 1.399 23.141 3.387 1 91.56 30 LYS B C 1
ATOM 1481 O O . LYS B 1 30 ? 2.338 23.859 3.744 1 91.56 30 LYS B O 1
ATOM 1486 N N . SER B 1 31 ? 1.497 21.875 3.102 1 96 31 SER B N 1
ATOM 1487 C CA . SER B 1 31 ? 2.789 21.203 3.016 1 96 31 SER B CA 1
ATOM 1488 C C . SER B 1 31 ? 3.129 20.844 1.575 1 96 31 SER B C 1
ATOM 1490 O O . SER B 1 31 ? 2.307 20.266 0.865 1 96 31 SER B O 1
ATOM 1492 N N . LEU B 1 32 ? 4.309 21.203 1.155 1 98.12 32 LEU B N 1
ATOM 1493 C CA . LEU B 1 32 ? 4.75 20.969 -0.215 1 98.12 32 LEU B CA 1
ATOM 1494 C C . LEU B 1 32 ? 5.984 20.062 -0.239 1 98.12 32 LEU B C 1
ATOM 1496 O O . LEU B 1 32 ? 6.859 20.188 0.624 1 98.12 32 LEU B O 1
ATOM 1500 N N . SER B 1 33 ? 6.07 19.25 -1.243 1 98.69 33 SER B N 1
ATOM 1501 C CA . SER B 1 33 ? 7.273 18.438 -1.434 1 98.69 33 SER B CA 1
ATOM 1502 C C . SER B 1 33 ? 8.422 19.297 -1.971 1 98.69 33 SER B C 1
ATOM 1504 O O . SER B 1 33 ? 8.227 20.141 -2.846 1 98.69 33 SER B O 1
ATOM 1506 N N . ARG B 1 34 ? 9.625 19.016 -1.489 1 98.62 34 ARG B N 1
ATOM 1507 C CA . ARG B 1 34 ? 10.828 19.641 -2.031 1 98.62 34 ARG B CA 1
ATOM 1508 C C . ARG B 1 34 ? 11.57 18.672 -2.959 1 98.62 34 ARG B C 1
ATOM 1510 O O . ARG B 1 34 ? 12.555 19.062 -3.59 1 98.62 34 ARG B O 1
ATOM 1517 N N . VAL B 1 35 ? 11.078 17.422 -3.053 1 98.75 35 VAL B N 1
ATOM 1518 C CA . VAL B 1 35 ? 11.82 16.406 -3.77 1 98.75 35 VAL B CA 1
ATOM 1519 C C . VAL B 1 35 ? 10.883 15.641 -4.711 1 98.75 35 VAL B C 1
ATOM 1521 O O . VAL B 1 35 ? 9.664 15.664 -4.527 1 98.75 35 VAL B O 1
ATOM 1524 N N . ALA B 1 36 ? 11.492 15.109 -5.707 1 98.56 36 ALA B N 1
ATOM 1525 C CA . ALA B 1 36 ? 10.797 14.109 -6.512 1 98.56 36 ALA B CA 1
ATOM 1526 C C . ALA B 1 36 ? 10.867 12.734 -5.867 1 98.56 36 ALA B C 1
ATOM 1528 O O . ALA B 1 36 ? 11.906 12.352 -5.324 1 98.56 36 ALA B O 1
ATOM 1529 N N . VAL B 1 37 ? 9.836 12.023 -5.82 1 98.38 37 VAL B N 1
ATOM 1530 C CA . VAL B 1 37 ? 9.758 10.648 -5.34 1 98.38 37 VAL B CA 1
ATOM 1531 C C . VAL B 1 37 ? 9 9.789 -6.352 1 98.38 37 VAL B C 1
ATOM 1533 O O . VAL B 1 37 ? 7.918 10.164 -6.809 1 98.38 37 VAL B O 1
ATOM 1536 N N . PRO B 1 38 ? 9.609 8.656 -6.824 1 97.19 38 PRO B N 1
ATOM 1537 C CA . PRO B 1 38 ? 8.875 7.789 -7.75 1 97.19 38 PRO B CA 1
ATOM 1538 C C . PRO B 1 38 ? 7.617 7.191 -7.121 1 97.19 38 PRO B C 1
ATOM 1540 O O . PRO B 1 38 ? 7.461 7.219 -5.898 1 97.19 38 PRO B O 1
ATOM 1543 N N . PRO B 1 39 ? 6.703 6.707 -7.984 1 97.38 39 PRO B N 1
ATOM 1544 C CA . PRO B 1 39 ? 5.52 6.035 -7.449 1 97.38 39 PRO B CA 1
ATOM 1545 C C . PRO B 1 39 ? 5.863 4.984 -6.395 1 97.38 39 PRO B C 1
ATOM 1547 O O . PRO B 1 39 ? 6.742 4.148 -6.613 1 97.38 39 PRO B O 1
ATOM 1550 N N . PHE B 1 40 ? 5.262 5.133 -5.195 1 97.62 40 PHE B N 1
ATOM 1551 C CA . PHE B 1 40 ? 5.328 4.203 -4.074 1 97.62 40 PHE B CA 1
ATOM 1552 C C . PHE B 1 40 ? 6.684 4.285 -3.385 1 97.62 40 PHE B C 1
ATOM 1554 O O . PHE B 1 40 ? 7.004 3.457 -2.529 1 97.62 40 PHE B O 1
ATOM 1561 N N . GLY B 1 41 ? 7.5 5.277 -3.809 1 97.5 41 GLY B N 1
ATOM 1562 C CA . GLY B 1 41 ? 8.758 5.512 -3.115 1 97.5 41 GLY B CA 1
ATOM 1563 C C . GLY B 1 41 ? 8.57 6.082 -1.721 1 97.5 41 GLY B C 1
ATOM 1564 O O . GLY B 1 41 ? 7.547 6.703 -1.431 1 97.5 41 GLY B O 1
ATOM 1565 N N . VAL B 1 42 ? 9.609 5.906 -0.911 1 97.31 42 VAL B N 1
ATOM 1566 C CA . VAL B 1 42 ? 9.555 6.398 0.46 1 97.31 42 VAL B CA 1
ATOM 1567 C C . VAL B 1 42 ? 9.805 7.906 0.478 1 97.31 42 VAL B C 1
ATOM 1569 O O . VAL B 1 42 ? 10.836 8.375 -0.006 1 97.31 42 VAL B O 1
ATOM 1572 N N . PHE B 1 43 ? 8.844 8.609 1.011 1 97.88 43 PHE B N 1
ATOM 1573 C CA . PHE B 1 43 ? 8.992 10.047 1.192 1 97.88 43 PHE B CA 1
ATOM 1574 C C . PHE B 1 43 ? 9.609 10.359 2.549 1 97.88 43 PHE B C 1
ATOM 1576 O O . PHE B 1 43 ? 10.523 11.18 2.645 1 97.88 43 PHE B O 1
ATOM 1583 N N . ALA B 1 44 ? 9.133 9.664 3.561 1 96.25 44 ALA B N 1
ATOM 1584 C CA . ALA B 1 44 ? 9.633 9.883 4.914 1 96.25 44 ALA B CA 1
ATOM 1585 C C . ALA B 1 44 ? 9.43 8.648 5.785 1 96.25 44 ALA B C 1
ATOM 1587 O O . ALA B 1 44 ? 8.523 7.852 5.535 1 96.25 44 ALA B O 1
ATOM 1588 N N . ASP B 1 45 ? 10.242 8.578 6.801 1 93.5 45 ASP B N 1
ATOM 1589 C CA . ASP B 1 45 ? 10.078 7.57 7.848 1 93.5 45 ASP B CA 1
ATOM 1590 C C . ASP B 1 45 ? 9.406 8.172 9.086 1 93.5 45 ASP B C 1
ATOM 1592 O O . ASP B 1 45 ? 9.781 9.25 9.539 1 93.5 45 ASP B O 1
ATOM 1596 N N . MET B 1 46 ? 8.43 7.523 9.625 1 88.12 46 MET B N 1
ATOM 1597 C CA . MET B 1 46 ? 7.691 8.047 10.773 1 88.12 46 MET B CA 1
ATOM 1598 C C . MET B 1 46 ? 8.375 7.652 12.078 1 88.12 46 MET B C 1
ATOM 1600 O O . MET B 1 46 ? 7.949 8.07 13.156 1 88.12 46 MET B O 1
ATOM 1604 N N . THR B 1 47 ? 9.461 6.977 11.93 1 76.25 47 THR B N 1
ATOM 1605 C CA . THR B 1 47 ? 10.219 6.648 13.133 1 76.25 47 THR B CA 1
ATOM 1606 C C . THR B 1 47 ? 11.156 7.793 13.508 1 76.25 47 THR B C 1
ATOM 1608 O O . THR B 1 47 ? 11.766 7.773 14.586 1 76.25 47 THR B O 1
ATOM 1611 N N . PHE B 1 48 ? 11.281 8.898 12.68 1 69.69 48 PHE B N 1
ATOM 1612 C CA . PHE B 1 48 ? 12.125 10.047 12.984 1 69.69 48 PHE B CA 1
ATOM 1613 C C . PHE B 1 48 ? 11.398 11.352 12.68 1 69.69 48 PHE B C 1
ATOM 1615 O O . PHE B 1 48 ? 10.984 11.586 11.539 1 69.69 48 PHE B O 1
ATOM 1622 N N . PRO B 1 49 ? 11.508 12.461 13.508 1 68.88 49 PRO B N 1
ATOM 1623 C CA . PRO B 1 49 ? 11.68 12.203 14.938 1 68.88 49 PRO B CA 1
ATOM 1624 C C . PRO B 1 49 ? 10.711 11.148 15.469 1 68.88 49 PRO B C 1
ATOM 1626 O O . PRO B 1 49 ? 9.727 10.812 14.805 1 68.88 49 PRO B O 1
ATOM 1629 N N . PRO B 1 50 ? 11.016 10.578 16.531 1 77.44 50 PRO B N 1
ATOM 1630 C CA . PRO B 1 50 ? 10.211 9.422 16.953 1 77.44 50 PRO B CA 1
ATOM 1631 C C . PRO B 1 50 ? 8.758 9.789 17.25 1 77.44 50 PRO B C 1
ATOM 1633 O O . PRO B 1 50 ? 8.492 10.766 17.953 1 77.44 50 PRO B O 1
ATOM 1636 N N . CYS B 1 51 ? 7.969 9.148 16.609 1 85 51 CYS B N 1
ATOM 1637 C CA . CYS B 1 51 ? 6.539 9.203 16.891 1 85 51 CYS B CA 1
ATOM 1638 C C . CYS B 1 51 ? 6.234 8.586 18.25 1 85 51 CYS B C 1
ATOM 1640 O O . CYS B 1 51 ? 7.023 7.797 18.766 1 85 51 CYS B O 1
ATOM 1642 N N . VAL B 1 52 ? 5.309 9.117 18.828 1 88.81 52 VAL B N 1
ATOM 1643 C CA . VAL B 1 52 ? 4.918 8.648 20.156 1 88.81 52 VAL B CA 1
ATOM 1644 C C . VAL B 1 52 ? 3.557 7.965 20.078 1 88.81 52 VAL B C 1
ATOM 1646 O O . VAL B 1 52 ? 2.615 8.5 19.5 1 88.81 52 VAL B O 1
ATOM 1649 N N . LEU B 1 53 ? 3.527 6.766 20.656 1 91.81 53 LEU B N 1
ATOM 1650 C CA . LEU B 1 53 ? 2.271 6.023 20.703 1 91.81 53 LEU B CA 1
ATOM 1651 C C . LEU B 1 53 ? 1.337 6.598 21.766 1 91.81 53 LEU B C 1
ATOM 1653 O O . LEU B 1 53 ? 1.771 6.91 22.875 1 91.81 53 LEU B O 1
ATOM 1657 N N . ILE B 1 54 ? 0.098 6.793 21.375 1 90.88 54 ILE B N 1
ATOM 1658 C CA . ILE B 1 54 ? -0.923 7.223 22.328 1 90.88 54 ILE B CA 1
ATOM 1659 C C . ILE B 1 54 ? -2.178 6.367 22.156 1 90.88 54 ILE B C 1
ATOM 1661 O O . ILE B 1 54 ? -2.371 5.738 21.109 1 90.88 54 ILE B O 1
ATOM 1665 N N . GLU B 1 55 ? -3.039 6.312 23.109 1 86.81 55 GLU B N 1
ATOM 1666 C CA . GLU B 1 55 ? -4.207 5.438 23.078 1 86.81 55 GLU B CA 1
ATOM 1667 C C . GLU B 1 55 ? -5.438 6.18 22.562 1 86.81 55 GLU B C 1
ATOM 1669 O O . GLU B 1 55 ? -6.332 5.574 21.969 1 86.81 55 GLU B O 1
ATOM 1674 N N . LYS B 1 56 ? -5.434 7.461 22.859 1 88.06 56 LYS B N 1
ATOM 1675 C CA . LYS B 1 56 ? -6.598 8.242 22.453 1 88.06 56 LYS B CA 1
ATOM 1676 C C . LYS B 1 56 ? -6.25 9.195 21.328 1 88.06 56 LYS B C 1
ATOM 1678 O O . LYS B 1 56 ? -5.18 9.812 21.328 1 88.06 56 LYS B O 1
ATOM 1683 N N . PRO B 1 57 ? -7.16 9.234 20.406 1 88.12 57 PRO B N 1
ATOM 1684 C CA . PRO B 1 57 ? -6.891 10.117 19.266 1 88.12 57 PRO B CA 1
ATOM 1685 C C . PRO B 1 57 ? -6.801 11.586 19.656 1 88.12 57 PRO B C 1
ATOM 1687 O O . PRO B 1 57 ? -7.43 12.008 20.625 1 88.12 57 PRO B O 1
ATOM 1690 N N . SER B 1 58 ? -5.941 12.359 18.922 1 83.38 58 SER B N 1
ATOM 1691 C CA . SER B 1 58 ? -5.863 13.812 19 1 83.38 58 SER B CA 1
ATOM 1692 C C . SER B 1 58 ? -5.801 14.438 17.609 1 83.38 58 SER B C 1
ATOM 1694 O O . SER B 1 58 ? -5.691 13.727 16.609 1 83.38 58 SER B O 1
ATOM 1696 N N . TYR B 1 59 ? -5.859 15.734 17.562 1 80 59 TYR B N 1
ATOM 1697 C CA . TYR B 1 59 ? -5.785 16.469 16.312 1 80 59 TYR B CA 1
ATOM 1698 C C . TYR B 1 59 ? -4.449 16.234 15.617 1 80 59 TYR B C 1
ATOM 1700 O O . TYR B 1 59 ? -4.371 16.25 14.391 1 80 59 TYR B O 1
ATOM 1708 N N . ALA B 1 60 ? -3.471 15.844 16.391 1 84.44 60 ALA B N 1
ATOM 1709 C CA . ALA B 1 60 ? -2.115 15.742 15.867 1 84.44 60 ALA B CA 1
ATOM 1710 C C . ALA B 1 60 ? -1.705 14.281 15.688 1 84.44 60 ALA B C 1
ATOM 1712 O O . ALA B 1 60 ? -0.526 13.984 15.484 1 84.44 60 ALA B O 1
ATOM 1713 N N . SER B 1 61 ? -2.676 13.414 15.836 1 90.88 61 SER B N 1
ATOM 1714 C CA . SER B 1 61 ? -2.299 12.008 15.805 1 90.88 61 SER B CA 1
ATOM 1715 C C . SER B 1 61 ? -2.777 11.328 14.523 1 90.88 61 SER B C 1
ATOM 1717 O O . SER B 1 61 ? -3.678 11.836 13.852 1 90.88 61 SER B O 1
ATOM 1719 N N . VAL B 1 62 ? -2.166 10.258 14.203 1 94.56 62 VAL B N 1
ATOM 1720 C CA . VAL B 1 62 ? -2.562 9.344 13.141 1 94.56 62 VAL B CA 1
ATOM 1721 C C . VAL B 1 62 ? -2.844 7.961 13.719 1 94.56 62 VAL B C 1
ATOM 1723 O O . VAL B 1 62 ? -2.061 7.445 14.523 1 94.56 62 VAL B O 1
ATOM 1726 N N . GLN B 1 63 ? -3.967 7.422 13.344 1 96.5 63 GLN B N 1
ATOM 1727 C CA . GLN B 1 63 ? -4.285 6.07 13.789 1 96.5 63 GLN B CA 1
ATOM 1728 C C . GLN B 1 63 ? -3.441 5.035 13.047 1 96.5 63 GLN B C 1
ATOM 1730 O O . GLN B 1 63 ? -3.318 5.09 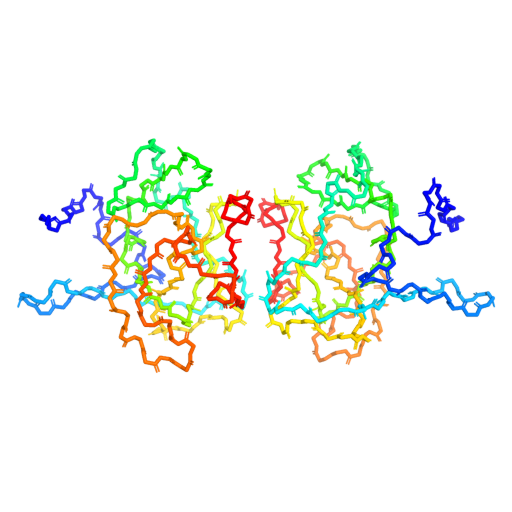11.82 1 96.5 63 GLN B O 1
ATOM 1735 N N . VAL B 1 64 ? -2.859 4.047 13.82 1 95.88 64 VAL B N 1
ATOM 1736 C CA . VAL B 1 64 ? -1.928 3.129 13.172 1 95.88 64 VAL B CA 1
ATOM 1737 C C . VAL B 1 64 ? -2.348 1.688 13.453 1 95.88 64 VAL B C 1
ATOM 1739 O O . VAL B 1 64 ? -1.726 0.747 12.953 1 95.88 64 VAL B O 1
ATOM 1742 N N . ASP B 1 65 ? -3.309 1.488 14.25 1 95.62 65 ASP B N 1
ATOM 1743 C CA . ASP B 1 65 ? -3.93 0.203 14.555 1 95.62 65 ASP B CA 1
ATOM 1744 C C . ASP B 1 65 ? -5.375 0.385 15.008 1 95.62 65 ASP B C 1
ATOM 1746 O O . ASP B 1 65 ? -5.898 1.502 15.008 1 95.62 65 ASP B O 1
ATOM 1750 N N . GLN B 1 66 ? -6.027 -0.696 15.344 1 94.62 66 GLN B N 1
ATOM 1751 C CA . GLN B 1 66 ? -7.438 -0.629 15.703 1 94.62 66 GLN B CA 1
ATOM 1752 C C . GLN B 1 66 ? -7.664 0.325 16.875 1 94.62 66 GLN B C 1
ATOM 1754 O O . GLN B 1 66 ? -8.648 1.062 16.906 1 94.62 66 GLN B O 1
ATOM 1759 N N . ASP B 1 67 ? -6.688 0.394 17.797 1 94.12 67 ASP B N 1
ATOM 1760 C CA . ASP B 1 67 ? -6.898 1.191 19 1 94.12 67 ASP B CA 1
ATOM 1761 C C . ASP B 1 67 ? -5.645 1.988 19.359 1 94.12 67 ASP B C 1
ATOM 1763 O O . ASP B 1 67 ? -5.43 2.324 20.531 1 94.12 67 ASP B O 1
ATOM 1767 N N . LYS B 1 68 ? -4.762 2.164 18.375 1 95.12 68 LYS B N 1
ATOM 1768 C CA . LYS B 1 68 ? -3.514 2.873 18.641 1 95.12 68 LYS B CA 1
ATOM 1769 C C . LYS B 1 68 ? -3.357 4.074 17.719 1 95.12 68 LYS B C 1
ATOM 1771 O O . LYS B 1 68 ? -3.729 4.008 16.547 1 95.12 68 LYS B O 1
ATOM 1776 N N . HIS B 1 69 ? -2.818 5.105 18.281 1 94.81 69 HIS B N 1
ATOM 1777 C CA . HIS B 1 69 ? -2.494 6.332 17.562 1 94.81 69 HIS B CA 1
ATOM 1778 C C . HIS B 1 69 ? -1.058 6.766 17.844 1 94.81 69 HIS B C 1
ATOM 1780 O O . HIS B 1 69 ? -0.477 6.402 18.859 1 94.81 69 HIS B O 1
ATOM 1786 N N . ILE B 1 70 ? -0.531 7.52 16.891 1 94.19 70 ILE B N 1
ATOM 1787 C CA . ILE B 1 70 ? 0.8 8.078 17.109 1 94.19 70 ILE B CA 1
ATOM 1788 C C . ILE B 1 70 ? 0.761 9.594 16.922 1 94.19 70 ILE B C 1
ATOM 1790 O O . ILE B 1 70 ? 0.024 10.102 16.078 1 94.19 70 ILE B O 1
ATOM 1794 N N . LEU B 1 71 ? 1.535 10.211 17.688 1 92.25 71 LEU B N 1
ATOM 1795 C CA . LEU B 1 71 ? 1.858 11.609 17.438 1 92.25 71 LEU B CA 1
ATOM 1796 C C . LEU B 1 71 ? 3.029 11.734 16.469 1 92.25 71 LEU B C 1
ATOM 1798 O O . LEU B 1 71 ? 4.066 11.086 16.656 1 92.25 71 LEU B O 1
ATOM 1802 N N . LEU B 1 72 ? 2.867 12.5 15.453 1 90.62 72 LEU B N 1
ATOM 1803 C CA . LEU B 1 72 ? 3.91 12.609 14.438 1 90.62 72 LEU B CA 1
ATOM 1804 C C . LEU B 1 72 ? 5.09 13.422 14.953 1 90.62 72 LEU B C 1
ATOM 1806 O O . LEU B 1 72 ? 6.234 13.188 14.555 1 90.62 72 LEU B O 1
ATOM 1810 N N . ASN 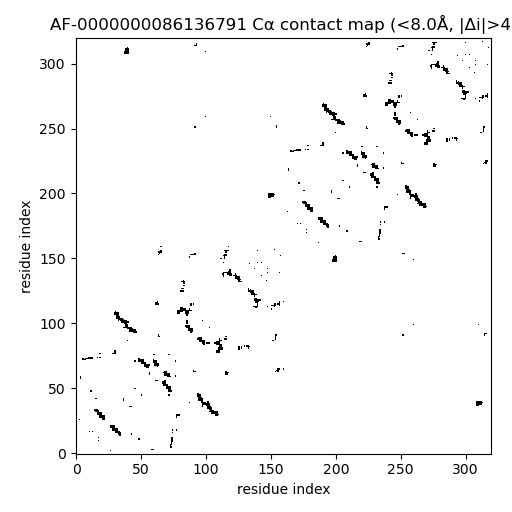B 1 73 ? 4.785 14.445 15.742 1 90.25 73 ASN B N 1
ATOM 1811 C CA . ASN B 1 73 ? 5.793 15.281 16.375 1 90.25 73 ASN B CA 1
ATOM 1812 C C . ASN B 1 73 ? 6.766 15.859 15.359 1 90.25 73 ASN B C 1
ATOM 1814 O O . ASN B 1 73 ? 7.98 15.852 15.578 1 90.25 73 ASN B O 1
ATOM 1818 N N . SER B 1 74 ? 6.289 16.234 14.281 1 92.75 74 SER B N 1
ATOM 1819 C CA . SER B 1 74 ? 7.082 16.797 13.195 1 92.75 74 SER B CA 1
ATOM 1820 C C . SER B 1 74 ? 6.207 17.594 12.227 1 92.75 74 SER B C 1
ATOM 1822 O O . SER B 1 74 ? 4.988 17.641 12.383 1 92.75 74 SER B O 1
ATOM 1824 N N . ASP B 1 75 ? 6.871 18.109 11.234 1 92.31 75 ASP B N 1
ATOM 1825 C CA . ASP B 1 75 ? 6.164 18.906 10.234 1 92.31 75 ASP B CA 1
ATOM 1826 C C . ASP B 1 75 ? 5.266 18.031 9.367 1 92.31 75 ASP B C 1
ATOM 1828 O O . ASP B 1 75 ? 4.422 18.531 8.625 1 92.31 75 ASP B O 1
ATOM 1832 N N . LEU B 1 76 ? 5.41 16.734 9.523 1 94.25 76 LEU B N 1
ATOM 1833 C CA . LEU B 1 76 ? 4.504 15.828 8.82 1 94.25 76 LEU B CA 1
ATOM 1834 C C . LEU B 1 76 ? 3.064 16.047 9.273 1 94.25 76 LEU B C 1
ATOM 1836 O O . LEU B 1 76 ? 2.125 15.656 8.578 1 94.25 76 LEU B O 1
ATOM 1840 N N . LEU B 1 77 ? 2.902 16.656 10.359 1 91.5 77 LEU B N 1
ATOM 1841 C CA . LEU B 1 77 ? 1.592 16.984 10.906 1 91.5 77 LEU B CA 1
ATOM 1842 C C . LEU B 1 77 ? 0.821 17.891 9.953 1 91.5 77 LEU B C 1
ATOM 1844 O O . LEU B 1 77 ? -0.412 17.906 9.953 1 91.5 77 LEU B O 1
ATOM 1848 N N . TYR B 1 78 ? 1.537 18.578 9.086 1 92.31 78 TYR B N 1
ATOM 1849 C CA . TYR B 1 78 ? 0.909 19.609 8.266 1 92.31 78 TYR B CA 1
ATOM 1850 C C . TYR B 1 78 ? 0.516 19.062 6.902 1 92.31 78 TYR B C 1
ATOM 1852 O O . TYR B 1 78 ? 0.143 19.812 6.004 1 92.31 78 TYR B O 1
ATOM 1860 N N . MET B 1 79 ? 0.633 17.75 6.738 1 94.62 79 MET B N 1
ATOM 1861 C CA . MET B 1 79 ? 0.051 17.125 5.551 1 94.62 79 MET B CA 1
ATOM 1862 C C . MET B 1 79 ? -1.469 17.266 5.559 1 94.62 79 MET B C 1
ATOM 1864 O O . MET B 1 79 ? -2.123 16.875 6.527 1 94.62 79 MET B O 1
ATOM 1868 N N . ASN B 1 80 ? -1.979 17.688 4.492 1 93.62 80 ASN B N 1
ATOM 1869 C CA . ASN B 1 80 ? -3.412 17.953 4.445 1 93.62 80 ASN B CA 1
ATOM 1870 C C . ASN B 1 80 ? -4.18 16.781 3.838 1 93.62 80 ASN B C 1
ATOM 1872 O O . ASN B 1 80 ? -3.58 15.789 3.439 1 93.62 80 ASN B O 1
ATOM 1876 N N . HIS B 1 81 ? -5.465 16.906 3.887 1 94.75 81 HIS B N 1
ATOM 1877 C CA . HIS B 1 81 ? -6.34 15.945 3.213 1 94.75 81 HIS B CA 1
ATOM 1878 C C . HIS B 1 81 ? -6.48 16.281 1.731 1 94.75 81 HIS B C 1
ATOM 1880 O O . HIS B 1 81 ? -6.492 17.453 1.354 1 94.75 81 HIS B O 1
ATOM 1886 N N . SER B 1 82 ? -6.672 15.234 0.952 1 96.06 82 SER B N 1
ATOM 1887 C CA . SER B 1 82 ? -7.172 15.344 -0.413 1 96.06 82 SER B CA 1
ATOM 1888 C C . SER B 1 82 ? -7.926 14.078 -0.827 1 96.06 82 SER B C 1
ATOM 1890 O O . SER B 1 82 ? -7.598 12.984 -0.375 1 96.06 82 SER B O 1
ATOM 1892 N N . CYS B 1 83 ? -8.961 14.281 -1.682 1 97.19 83 CYS B N 1
ATOM 1893 C CA . CYS B 1 83 ? -9.664 13.141 -2.264 1 97.19 83 CYS B CA 1
ATOM 1894 C C . CYS B 1 83 ? -8.906 12.594 -3.465 1 97.19 83 CYS B C 1
ATOM 1896 O O . CYS B 1 83 ? -9.312 11.594 -4.059 1 97.19 83 CYS B O 1
ATOM 1898 N N . ASP B 1 84 ? -7.93 13.219 -3.805 1 96.56 84 ASP B N 1
ATOM 1899 C CA . ASP B 1 84 ? -6.91 12.75 -4.734 1 96.56 84 ASP B CA 1
ATOM 1900 C C . ASP B 1 84 ? -5.512 12.875 -4.133 1 96.56 84 ASP B C 1
ATOM 1902 O O . ASP B 1 84 ? -4.711 13.695 -4.586 1 96.56 84 ASP B O 1
ATOM 1906 N N . PRO B 1 85 ? -5.207 12.031 -3.211 1 97.44 85 PRO B N 1
ATOM 1907 C CA . PRO B 1 8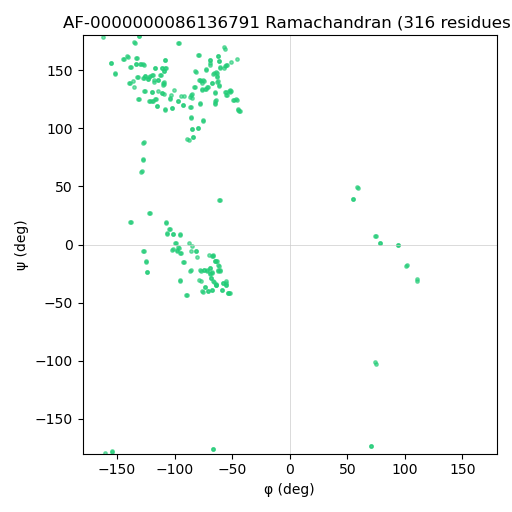5 ? -4.039 12.25 -2.357 1 97.44 85 PRO B CA 1
ATOM 1908 C C . PRO B 1 85 ? -2.721 12.008 -3.088 1 97.44 85 PRO B C 1
ATOM 1910 O O . PRO B 1 85 ? -2.646 11.148 -3.969 1 97.44 85 PRO B O 1
ATOM 1913 N N . SER B 1 86 ? -1.713 12.727 -2.635 1 98.19 86 SER B N 1
ATOM 1914 C CA . SER B 1 86 ? -0.383 12.578 -3.215 1 98.19 86 SER B CA 1
ATOM 1915 C C . SER B 1 86 ? 0.44 11.547 -2.445 1 98.19 86 SER B C 1
ATOM 1917 O O . SER B 1 86 ? 1.46 11.062 -2.943 1 98.19 86 SER B O 1
ATOM 1919 N N . LEU B 1 87 ? -0.019 11.195 -1.243 1 98.62 87 LEU B N 1
ATOM 1920 C CA . LEU B 1 87 ? 0.756 10.312 -0.376 1 98.62 87 LEU B CA 1
ATOM 1921 C C . LEU B 1 87 ? -0.084 9.125 0.085 1 98.62 87 LEU B C 1
ATOM 1923 O O . LEU B 1 87 ? -1.315 9.195 0.082 1 98.62 87 LEU B O 1
ATOM 1927 N N . ILE B 1 88 ? 0.581 8.07 0.419 1 98.31 88 ILE B N 1
ATOM 1928 C CA . ILE B 1 88 ? 0.041 6.914 1.128 1 98.31 88 ILE B CA 1
ATOM 1929 C C . ILE B 1 88 ? 0.718 6.785 2.49 1 98.31 88 ILE B C 1
ATOM 1931 O O . ILE B 1 88 ? 1.947 6.727 2.578 1 98.31 88 ILE B O 1
ATOM 1935 N N . LEU B 1 89 ? -0.038 6.859 3.533 1 97.38 89 LEU B N 1
ATOM 1936 C CA . LEU B 1 89 ? 0.509 6.543 4.848 1 97.38 89 LEU B CA 1
ATOM 1937 C C . LEU B 1 89 ? 0.46 5.039 5.109 1 97.38 89 LEU B C 1
ATOM 1939 O O . LEU B 1 89 ? -0.6 4.496 5.426 1 97.38 89 LEU B O 1
ATOM 1943 N N . ASP B 1 90 ? 1.56 4.398 4.922 1 96.69 90 ASP B N 1
ATOM 1944 C CA . ASP B 1 90 ? 1.676 2.98 5.25 1 96.69 90 ASP B CA 1
ATOM 1945 C C . ASP B 1 90 ? 1.991 2.785 6.73 1 96.69 90 ASP B C 1
ATOM 1947 O O . ASP B 1 90 ? 3.158 2.691 7.117 1 96.69 90 ASP B O 1
ATOM 1951 N N . THR B 1 91 ? 0.972 2.621 7.5 1 95.44 91 THR B N 1
ATOM 1952 C CA . THR B 1 91 ? 1.123 2.607 8.953 1 95.44 91 THR B CA 1
ATOM 1953 C C . THR B 1 91 ? 1.75 1.297 9.422 1 95.44 91 THR B C 1
ATOM 1955 O O . THR B 1 91 ? 2.354 1.239 10.492 1 95.44 91 THR B O 1
ATOM 1958 N N . SER B 1 92 ? 1.669 0.254 8.664 1 93.5 92 SER B N 1
ATOM 1959 C CA . SER B 1 92 ? 2.271 -1.02 9.039 1 93.5 92 SER B CA 1
ATOM 1960 C C . SER B 1 92 ? 3.795 -0.933 9.039 1 93.5 92 SER B C 1
ATOM 1962 O O . SER B 1 92 ? 4.453 -1.492 9.922 1 93.5 92 SER B O 1
ATOM 1964 N N . SER B 1 93 ? 4.328 -0.243 8.086 1 93.25 93 SER B N 1
ATOM 1965 C CA . SER B 1 93 ? 5.777 -0.082 8.008 1 93.25 93 SER B CA 1
ATOM 1966 C C . SER B 1 93 ? 6.223 1.244 8.609 1 93.25 93 SER B C 1
ATOM 1968 O O . SER B 1 93 ? 7.418 1.524 8.695 1 93.25 93 SER B O 1
ATOM 1970 N N . MET B 1 94 ? 5.293 2.096 9 1 93.38 94 MET B N 1
ATOM 1971 C CA . MET B 1 94 ? 5.551 3.416 9.57 1 93.38 94 MET B CA 1
ATOM 1972 C C . MET B 1 94 ? 6.34 4.285 8.594 1 93.38 94 MET B C 1
ATOM 1974 O O . MET B 1 94 ? 7.352 4.883 8.969 1 93.38 94 MET B O 1
ATOM 1978 N N . GLN B 1 95 ? 5.844 4.301 7.352 1 96.06 95 GLN B N 1
ATOM 1979 C CA . GLN B 1 95 ? 6.449 5.121 6.309 1 96.06 95 GLN B CA 1
ATOM 1980 C C . GLN B 1 95 ? 5.387 5.922 5.555 1 96.06 95 GLN B C 1
ATOM 1982 O O . GLN B 1 95 ? 4.258 5.461 5.383 1 96.06 95 GLN B O 1
ATOM 1987 N N . VAL B 1 96 ? 5.742 7.07 5.195 1 97.5 96 VAL B N 1
ATOM 1988 C CA . VAL B 1 96 ? 4.973 7.867 4.246 1 97.5 96 VAL B CA 1
ATOM 1989 C C . VAL B 1 96 ? 5.488 7.625 2.828 1 97.5 96 VAL B C 1
ATOM 1991 O O . VAL B 1 96 ? 6.668 7.848 2.545 1 97.5 96 VAL B O 1
ATOM 1994 N N . LEU B 1 97 ? 4.586 7.125 1.96 1 98.38 97 LEU B N 1
ATOM 1995 C CA . LEU B 1 97 ? 4.973 6.812 0.588 1 98.38 97 LEU B CA 1
ATOM 1996 C C . LEU B 1 97 ? 4.344 7.797 -0.392 1 98.38 97 LEU B C 1
ATOM 1998 O O . LEU B 1 97 ? 3.256 8.32 -0.144 1 98.38 97 LEU B O 1
ATOM 2002 N N . ALA B 1 98 ? 5.102 8.023 -1.51 1 98.69 98 ALA B N 1
ATOM 2003 C CA . ALA B 1 98 ? 4.441 8.68 -2.635 1 98.69 98 ALA B CA 1
ATOM 2004 C C . ALA B 1 98 ? 3.301 7.824 -3.178 1 98.69 98 ALA B C 1
ATOM 2006 O O . ALA B 1 98 ? 3.387 6.594 -3.184 1 98.69 98 ALA B O 1
ATOM 2007 N N . GLY B 1 99 ? 2.24 8.461 -3.617 1 97.88 99 GLY B N 1
ATOM 2008 C CA . GLY B 1 99 ? 1.163 7.754 -4.293 1 97.88 99 GLY B CA 1
ATOM 2009 C C . GLY B 1 99 ? 1.572 7.188 -5.641 1 97.88 99 GLY B C 1
ATOM 2010 O O . GLY B 1 99 ? 2.742 7.262 -6.02 1 97.88 99 GLY B O 1
ATOM 2011 N N . PRO B 1 100 ? 0.604 6.613 -6.32 1 96.62 100 PRO B N 1
ATOM 2012 C CA . PRO B 1 100 ? 0.888 5.934 -7.586 1 96.62 100 PRO B CA 1
ATOM 2013 C C . PRO B 1 100 ? 1.376 6.895 -8.672 1 96.62 100 PRO B C 1
ATOM 2015 O O . PRO B 1 100 ? 1.906 6.453 -9.695 1 96.62 100 PRO B O 1
ATOM 2018 N N . LYS B 1 101 ? 1.214 8.188 -8.477 1 96.06 101 LYS B N 1
ATOM 2019 C CA . LYS B 1 101 ? 1.646 9.172 -9.469 1 96.06 101 LYS B CA 1
ATOM 2020 C C . LYS B 1 101 ? 3.027 9.719 -9.133 1 96.06 101 LYS B C 1
ATOM 2022 O O . LYS B 1 101 ? 3.576 10.531 -9.883 1 96.06 101 LYS B O 1
ATOM 2027 N N . GLY B 1 102 ? 3.594 9.312 -8.031 1 97.75 102 GLY B N 1
ATOM 2028 C CA . GLY B 1 102 ? 4.836 9.906 -7.559 1 97.75 102 GLY B CA 1
ATOM 2029 C C . GLY B 1 102 ? 4.664 11.32 -7.043 1 97.75 102 GLY B C 1
ATOM 2030 O O . GLY B 1 102 ? 3.541 11.766 -6.809 1 97.75 102 GLY B O 1
ATOM 2031 N N . LEU B 1 103 ? 5.816 11.93 -6.734 1 98.56 103 LEU B N 1
ATOM 2032 C CA . LEU B 1 103 ? 5.859 13.328 -6.301 1 98.56 103 LEU B CA 1
ATOM 2033 C C . LEU B 1 103 ? 6.836 14.133 -7.148 1 98.56 103 LEU B C 1
ATOM 2035 O O . LEU B 1 103 ? 7.875 13.617 -7.566 1 98.56 103 LEU B O 1
ATOM 2039 N N . GLN B 1 104 ? 6.469 15.32 -7.402 1 98.69 104 GLN B N 1
ATOM 2040 C CA . GLN B 1 104 ? 7.379 16.328 -7.926 1 98.69 104 GLN B CA 1
ATOM 2041 C C . GLN B 1 104 ? 7.543 17.484 -6.941 1 98.69 104 GLN B C 1
ATOM 2043 O O . GLN B 1 104 ? 6.637 17.766 -6.148 1 98.69 104 GLN B O 1
ATOM 2048 N N . PRO B 1 105 ? 8.734 18.156 -6.992 1 98.62 105 PRO B N 1
ATOM 2049 C CA . PRO B 1 105 ? 8.844 19.359 -6.164 1 98.62 105 PRO B CA 1
ATOM 2050 C C . PRO B 1 105 ? 7.699 20.344 -6.398 1 98.62 105 PRO B C 1
ATOM 2052 O O . PRO B 1 105 ? 7.309 20.578 -7.543 1 98.62 105 PRO B O 1
ATOM 2055 N N . GLY B 1 106 ? 7.164 20.766 -5.332 1 98.38 106 GLY B N 1
ATOM 2056 C CA . GLY B 1 106 ? 6.07 21.703 -5.438 1 98.38 106 GLY B CA 1
ATOM 2057 C C . GLY B 1 106 ? 4.707 21.078 -5.246 1 98.38 106 GLY B C 1
ATOM 2058 O O . GLY B 1 106 ? 3.721 21.766 -4.992 1 98.38 106 GLY B O 1
ATOM 2059 N N . ASP B 1 107 ? 4.633 19.75 -5.395 1 98.19 107 ASP B N 1
ATOM 2060 C CA . ASP B 1 107 ? 3.365 19.062 -5.16 1 98.19 107 ASP B CA 1
ATOM 2061 C C . ASP B 1 107 ? 2.91 19.219 -3.713 1 98.19 107 ASP B C 1
ATOM 2063 O O . ASP B 1 107 ? 3.721 19.141 -2.789 1 98.19 107 ASP B O 1
ATOM 2067 N N . GLU B 1 108 ? 1.649 19.406 -3.527 1 97.19 108 GLU B N 1
ATOM 2068 C CA . GLU B 1 108 ? 1.122 19.422 -2.168 1 97.19 108 GLU B CA 1
ATOM 2069 C C . GLU B 1 108 ? 1.128 18.031 -1.562 1 97.19 108 GLU B C 1
ATOM 2071 O O . GLU B 1 108 ? 0.782 17.047 -2.232 1 97.19 108 GLU B O 1
ATOM 2076 N N . LEU B 1 109 ? 1.571 17.969 -0.321 1 98.06 109 LEU B N 1
ATOM 2077 C CA . LEU B 1 109 ? 1.569 16.719 0.423 1 98.06 109 LEU B CA 1
ATOM 2078 C C . LEU B 1 109 ? 0.224 16.5 1.105 1 98.06 109 LEU B C 1
ATOM 2080 O O . LEU B 1 109 ? -0.131 17.219 2.039 1 98.06 109 LEU B O 1
ATOM 2084 N N . THR B 1 110 ? -0.486 15.539 0.589 1 97.38 110 THR B N 1
ATOM 2085 C CA . THR B 1 110 ? -1.836 15.266 1.069 1 97.38 110 THR B CA 1
ATOM 2086 C C . THR B 1 110 ? -2.076 13.766 1.183 1 97.38 110 THR B C 1
ATOM 2088 O O . THR B 1 110 ? -1.426 12.969 0.496 1 97.38 110 THR B O 1
ATOM 2091 N N . PHE B 1 111 ? -2.951 13.367 2.057 1 97.5 111 PHE B N 1
ATOM 2092 C CA . PHE B 1 111 ? -3.393 11.977 2.09 1 97.5 111 PHE B CA 1
ATOM 2093 C C . PHE B 1 111 ? -4.887 11.891 2.381 1 97.5 111 PHE B C 1
ATOM 2095 O O . PHE B 1 111 ? -5.531 12.906 2.65 1 97.5 111 PHE B O 1
ATOM 2102 N N . PHE B 1 112 ? -5.453 10.781 2.086 1 97.62 112 PHE B N 1
ATOM 2103 C CA . PHE B 1 112 ? -6.867 10.508 2.332 1 97.62 112 PHE B CA 1
ATOM 2104 C C . PHE B 1 112 ? -7.102 10.141 3.791 1 97.62 112 PHE B C 1
ATOM 2106 O O . PHE B 1 112 ? -6.906 8.992 4.184 1 97.62 112 PHE B O 1
ATOM 2113 N N . TYR B 1 113 ? -7.566 11.078 4.59 1 96.75 113 TYR B N 1
ATOM 2114 C CA . TYR B 1 113 ? -7.609 10.914 6.039 1 96.75 113 TYR B CA 1
ATOM 2115 C C . TYR B 1 113 ? -8.312 9.617 6.422 1 96.75 113 TYR B C 1
ATOM 2117 O O . TYR B 1 113 ? -7.816 8.867 7.27 1 96.75 113 TYR B O 1
ATOM 2125 N N . PRO B 1 114 ? -9.398 9.273 5.766 1 97.69 114 PRO B N 1
ATOM 2126 C CA . PRO B 1 114 ? -10.102 8.047 6.168 1 97.69 114 PRO B CA 1
ATOM 2127 C C . PRO B 1 114 ? -9.281 6.785 5.902 1 97.69 114 PRO B C 1
ATOM 2129 O O . PRO B 1 114 ? -9.641 5.699 6.359 1 97.69 114 PRO B O 1
ATOM 2132 N N . SER B 1 115 ? -8.188 6.914 5.203 1 98.38 115 SER B N 1
ATOM 2133 C CA . SER B 1 115 ? -7.344 5.75 4.953 1 98.38 115 SER B CA 1
ATOM 2134 C C . SER B 1 115 ? -6.664 5.277 6.234 1 98.38 115 SER B C 1
ATOM 2136 O O . SER B 1 115 ? -6.195 4.141 6.312 1 98.38 115 SER B O 1
ATOM 2138 N N . THR B 1 116 ? -6.582 6.18 7.211 1 97.88 116 THR B N 1
ATOM 2139 C CA . THR B 1 116 ? -5.953 5.785 8.469 1 97.88 116 THR B CA 1
ATOM 2140 C C . THR B 1 116 ? -6.898 6.008 9.641 1 97.88 116 THR B C 1
ATOM 2142 O O . THR B 1 116 ? -6.773 5.352 10.68 1 97.88 116 THR B O 1
ATOM 2145 N N . GLU B 1 117 ? -7.844 6.875 9.5 1 97.25 117 GLU B N 1
ATOM 2146 C CA . GLU B 1 117 ? -8.672 7.281 10.633 1 97.25 117 GLU B CA 1
ATOM 2147 C C . GLU B 1 117 ? -10.039 6.602 10.586 1 97.25 117 GLU B C 1
ATOM 2149 O O . GLU B 1 117 ? -10.82 6.828 9.664 1 97.25 117 GLU B O 1
ATOM 2154 N N . TRP B 1 118 ? -10.305 5.809 11.586 1 96.81 118 TRP B N 1
ATOM 2155 C CA . TRP B 1 118 ? -11.602 5.148 11.664 1 96.81 118 TRP B CA 1
ATOM 2156 C C . TRP B 1 118 ? -12.68 6.129 12.109 1 96.81 118 TRP B C 1
ATOM 2158 O O . TRP B 1 118 ? -13.805 6.094 11.609 1 96.81 118 TRP B O 1
ATOM 2168 N N . PHE B 1 119 ? -12.305 6.941 13.047 1 93.94 119 PHE B N 1
ATOM 2169 C CA . PHE B 1 119 ? -13.188 7.957 13.602 1 93.94 119 PHE B CA 1
ATOM 2170 C C . PHE B 1 119 ? -12.531 9.336 13.539 1 93.94 119 PHE B C 1
ATOM 2172 O O . PHE B 1 119 ? -11.336 9.477 13.82 1 93.94 119 PHE B O 1
ATOM 2179 N N . MET B 1 120 ? -13.336 10.352 13.031 1 89.38 120 MET B N 1
ATOM 2180 C CA . MET B 1 120 ? -12.922 11.75 13.078 1 89.38 120 MET B CA 1
ATOM 2181 C C . MET B 1 120 ? -13.906 12.586 13.891 1 89.38 120 MET B C 1
ATOM 2183 O O . MET B 1 120 ? -15.102 12.625 13.578 1 89.38 120 MET B O 1
ATOM 2187 N N . ALA B 1 121 ? -13.406 13.219 14.852 1 82.94 121 ALA B N 1
ATOM 2188 C CA . ALA B 1 121 ? -14.258 13.969 15.773 1 82.94 121 ALA B CA 1
ATOM 2189 C C . ALA B 1 121 ? -14.961 15.117 15.047 1 82.94 121 ALA B C 1
ATOM 2191 O O . ALA B 1 121 ? -16.125 15.422 15.336 1 82.94 121 ALA B O 1
ATOM 2192 N N . GLN B 1 122 ? -14.227 15.672 14.102 1 85.12 122 GLN B N 1
ATOM 2193 C CA . GLN B 1 122 ? -14.758 16.828 13.391 1 85.12 122 GLN B CA 1
ATOM 2194 C C . GLN B 1 122 ? -14.727 16.609 11.883 1 85.12 122 GLN B C 1
ATOM 2196 O O . GLN B 1 122 ? -13.758 16.984 11.219 1 85.12 122 GLN B O 1
ATOM 2201 N N . PRO B 1 123 ? -15.836 16 11.398 1 89.06 123 PRO B N 1
ATOM 2202 C CA . PRO B 1 123 ? -15.938 15.969 9.938 1 89.06 123 PRO B CA 1
ATOM 2203 C C . PRO B 1 123 ? -15.836 17.359 9.312 1 89.06 123 PRO B C 1
ATOM 2205 O O . PRO B 1 123 ? -16.062 18.359 9.984 1 89.06 123 PRO B O 1
ATOM 2208 N N . PHE B 1 124 ? -15.414 17.391 8.094 1 90.5 124 PHE B N 1
ATOM 2209 C CA . PHE B 1 124 ? -15.289 18.672 7.426 1 90.5 124 PHE B CA 1
ATOM 2210 C C . PHE B 1 124 ? -15.656 18.562 5.949 1 90.5 124 PHE B C 1
ATOM 2212 O O . PHE B 1 124 ? -15.672 17.453 5.398 1 90.5 124 PHE B O 1
ATOM 2219 N N . THR B 1 125 ? -15.969 19.672 5.359 1 92.12 125 THR B N 1
ATOM 2220 C CA . THR B 1 125 ? -16.25 19.734 3.928 1 92.12 125 THR B CA 1
ATOM 2221 C C . THR B 1 125 ? -14.953 19.906 3.135 1 92.12 125 THR B C 1
ATOM 2223 O O . THR B 1 125 ? -14.219 20.875 3.361 1 92.12 125 THR B O 1
ATOM 2226 N N . CYS B 1 126 ? -14.703 18.938 2.324 1 92.56 126 CYS B N 1
ATOM 2227 C CA . CYS B 1 126 ? -13.492 19.016 1.504 1 92.56 126 CYS B CA 1
ATOM 2228 C C . CYS B 1 126 ? -13.68 19.969 0.334 1 92.56 126 CYS B C 1
ATOM 2230 O O . CYS B 1 126 ? -14.719 19.953 -0.33 1 92.56 126 CYS B O 1
ATOM 2232 N N . LEU B 1 127 ? -12.664 20.766 -0.012 1 87.88 127 LEU B N 1
ATOM 2233 C CA . LEU B 1 127 ? -12.734 21.734 -1.102 1 87.88 127 LEU B CA 1
ATOM 2234 C C . LEU B 1 127 ? -11.641 21.469 -2.135 1 87.88 127 LEU B C 1
ATOM 2236 O O . LEU B 1 127 ? -11.211 22.375 -2.838 1 87.88 127 LEU B O 1
ATOM 2240 N N . CYS B 1 128 ? -11.227 20.219 -2.211 1 88.44 128 CYS B N 1
ATOM 2241 C CA . CYS B 1 128 ? -10.07 19.906 -3.047 1 88.44 128 CYS B CA 1
ATOM 2242 C C . CYS B 1 128 ? -10.406 20.078 -4.523 1 88.44 128 CYS B C 1
ATOM 2244 O O . CYS B 1 128 ? -9.508 20.234 -5.352 1 88.44 128 CYS B O 1
ATOM 2246 N N . GLY B 1 129 ? -11.672 19.969 -4.867 1 88.5 129 GLY B N 1
ATOM 2247 C CA . GLY B 1 129 ? -12.094 20.234 -6.234 1 88.5 129 GLY B CA 1
ATOM 2248 C C . GLY B 1 129 ? -11.805 19.078 -7.184 1 88.5 129 GLY B C 1
ATOM 2249 O O . GLY B 1 129 ? -12.133 19.156 -8.367 1 88.5 129 GLY B O 1
ATOM 2250 N N . SER B 1 130 ? -11.281 18.047 -6.707 1 90.38 130 SER B N 1
ATOM 2251 C CA . SER B 1 130 ? -10.969 16.922 -7.57 1 90.38 130 SER B CA 1
ATOM 2252 C C . SER B 1 130 ? -12.234 16.234 -8.07 1 90.38 130 SER B C 1
ATOM 2254 O O . SER B 1 130 ? -13.297 16.359 -7.457 1 90.38 130 SER B O 1
ATOM 2256 N N . SER B 1 131 ? -12.117 15.555 -9.242 1 90.94 131 SER B N 1
ATOM 2257 C CA . SER B 1 131 ? -13.242 14.789 -9.773 1 90.94 131 SER B CA 1
ATOM 2258 C C . SER B 1 131 ? -13.633 13.648 -8.844 1 90.94 131 SER B C 1
ATOM 2260 O O . SER B 1 131 ? -14.734 13.109 -8.945 1 90.94 131 SER B O 1
ATOM 2262 N N . ARG B 1 132 ? -12.766 13.312 -7.879 1 90.56 132 ARG B N 1
ATOM 2263 C CA . ARG B 1 132 ? -13.016 12.227 -6.938 1 90.56 132 ARG B CA 1
ATOM 2264 C C . ARG B 1 132 ? -13.414 12.773 -5.57 1 90.56 132 ARG B C 1
ATOM 2266 O O . ARG B 1 132 ? -13.398 12.039 -4.578 1 90.56 132 ARG B O 1
ATOM 2273 N N . CYS B 1 133 ? -13.719 14.023 -5.562 1 94.5 133 CYS B N 1
ATOM 2274 C CA . CYS B 1 133 ? -14 14.633 -4.27 1 94.5 133 CYS B CA 1
ATOM 2275 C C . CYS B 1 133 ? -15.195 13.961 -3.602 1 94.5 133 CYS B C 1
ATOM 2277 O O . CYS B 1 133 ? -16.234 13.742 -4.242 1 94.5 133 CYS B O 1
ATOM 2279 N N . ARG B 1 134 ? -15.047 13.734 -2.336 1 94.38 134 ARG B N 1
ATOM 2280 C CA . ARG B 1 134 ? -16.078 13.008 -1.606 1 94.38 134 ARG B CA 1
ATOM 2281 C C . ARG 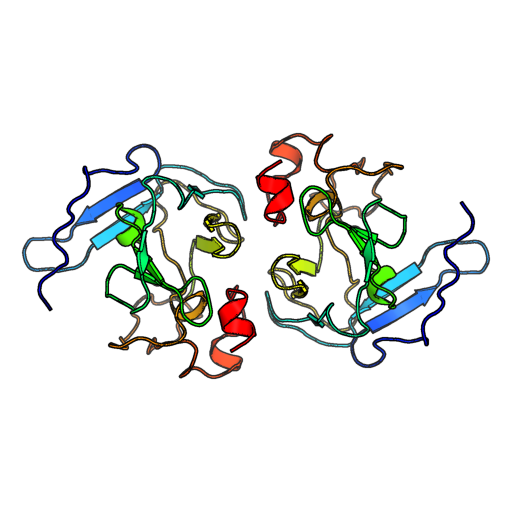B 1 134 ? -16.984 13.977 -0.848 1 94.38 134 ARG B C 1
ATOM 2283 O O . ARG B 1 134 ? -17.906 13.547 -0.136 1 94.38 134 ARG B O 1
ATOM 2290 N N . GLY B 1 135 ? -16.672 15.305 -1.014 1 93.5 135 GLY B N 1
ATOM 2291 C CA . GLY B 1 135 ? -17.484 16.281 -0.303 1 93.5 135 GLY B CA 1
ATOM 2292 C C . GLY B 1 135 ? -17.172 16.344 1.183 1 93.5 135 GLY B C 1
ATOM 2293 O O . GLY B 1 135 ? -16.094 16.781 1.586 1 93.5 135 GLY B O 1
ATOM 2294 N N . THR B 1 136 ? -18.078 15.727 1.954 1 92.94 136 THR B N 1
ATOM 2295 C CA . THR B 1 136 ? -17.859 15.703 3.395 1 92.94 136 THR B CA 1
ATOM 2296 C C . THR B 1 136 ? -16.953 14.539 3.781 1 92.94 136 THR B C 1
ATOM 2298 O O . THR B 1 136 ? -17.219 13.391 3.42 1 92.94 136 THR B O 1
ATOM 2301 N N . ILE B 1 137 ? -15.922 14.922 4.488 1 94.25 137 ILE B N 1
ATOM 2302 C CA . ILE B 1 137 ? -14.953 13.914 4.898 1 94.25 137 ILE B CA 1
ATOM 2303 C C . ILE B 1 137 ? -15.141 13.586 6.375 1 94.25 137 ILE B C 1
ATOM 2305 O O . ILE B 1 137 ? -15.148 14.484 7.223 1 94.25 137 ILE B O 1
ATOM 2309 N N . SER B 1 138 ? -15.305 12.336 6.633 1 94.62 138 SER B N 1
ATOM 2310 C CA . SER B 1 138 ? -15.406 11.773 7.977 1 94.62 138 SER B CA 1
ATOM 2311 C C . SER B 1 138 ? -14.484 10.578 8.148 1 94.62 138 SER B C 1
ATOM 2313 O O . SER B 1 138 ? -13.703 10.242 7.25 1 94.62 138 SER B O 1
ATOM 2315 N N . GLY B 1 139 ? -14.523 10.039 9.328 1 96.12 139 GLY B N 1
ATOM 2316 C CA . GLY B 1 139 ? -13.805 8.789 9.492 1 96.12 139 GLY B CA 1
ATOM 2317 C C . GLY B 1 139 ? -14.336 7.676 8.602 1 96.12 139 GLY B C 1
ATOM 2318 O O . GLY B 1 139 ? -15.477 7.73 8.148 1 96.12 139 GLY B O 1
ATOM 2319 N N . ALA B 1 140 ? -13.477 6.707 8.367 1 97.69 140 ALA B N 1
ATOM 2320 C CA . ALA B 1 140 ? -13.852 5.59 7.508 1 97.69 140 ALA B CA 1
ATOM 2321 C C . ALA B 1 140 ? -15.133 4.918 8 1 97.69 140 ALA B C 1
ATOM 2323 O O . ALA B 1 140 ? -15.938 4.438 7.203 1 97.69 140 ALA B O 1
ATOM 2324 N N . ARG B 1 141 ? -15.297 4.926 9.273 1 96.5 141 ARG B N 1
ATOM 2325 C CA . ARG B 1 141 ? -16.453 4.293 9.906 1 96.5 141 ARG B CA 1
ATOM 2326 C C . ARG B 1 141 ? -17.75 4.832 9.328 1 96.5 141 ARG B C 1
ATOM 2328 O O . ARG B 1 141 ? -18.734 4.094 9.188 1 96.5 141 ARG B O 1
ATOM 2335 N N . ASP B 1 142 ? -17.766 6.043 9 1 95.88 142 ASP B N 1
ATOM 2336 C CA . ASP B 1 142 ? -18.984 6.738 8.609 1 95.88 142 ASP B CA 1
ATOM 2337 C C . ASP B 1 142 ? -19.078 6.871 7.09 1 95.88 142 ASP B C 1
ATOM 2339 O O . ASP B 1 142 ? -19.906 7.629 6.582 1 95.88 142 ASP B O 1
ATOM 2343 N N . MET B 1 143 ? -18.25 6.25 6.418 1 95.44 143 MET B N 1
ATOM 2344 C CA . MET B 1 143 ? -18.266 6.281 4.961 1 95.44 143 MET B CA 1
ATOM 2345 C C . MET B 1 143 ? -18.734 4.949 4.395 1 95.44 143 MET B C 1
ATOM 2347 O O . MET B 1 143 ? -18.547 3.898 5.012 1 95.44 143 MET B O 1
ATOM 2351 N N . THR B 1 144 ? -19.328 5.008 3.236 1 94.25 144 THR B N 1
ATOM 2352 C CA . THR B 1 144 ? -19.75 3.791 2.553 1 94.25 144 THR B CA 1
ATOM 2353 C C . THR B 1 144 ? -18.562 3.111 1.875 1 94.25 144 THR B C 1
ATOM 2355 O O . THR B 1 144 ? -17.531 3.744 1.63 1 94.25 144 THR B O 1
ATOM 2358 N N . SER B 1 145 ? -18.766 1.854 1.543 1 92.5 145 SER B N 1
ATOM 2359 C CA . SER B 1 145 ? -17.734 1.129 0.815 1 92.5 145 SER B CA 1
ATOM 2360 C C . SER B 1 145 ? -17.406 1.812 -0.51 1 92.5 145 SER B C 1
ATOM 2362 O O . SER B 1 145 ? -16.234 1.872 -0.914 1 92.5 145 SER B O 1
ATOM 2364 N N . SER B 1 146 ? -18.438 2.293 -1.119 1 92.31 146 SER B N 1
ATOM 2365 C CA . SER B 1 146 ? -18.25 2.967 -2.402 1 92.31 146 SER B CA 1
ATOM 2366 C C . SER B 1 146 ? -17.406 4.23 -2.25 1 92.31 146 SER B C 1
ATOM 2368 O O . SER B 1 146 ? -16.594 4.543 -3.115 1 92.31 146 SER B O 1
ATOM 2370 N N . GLU B 1 147 ? -17.562 4.898 -1.17 1 93.56 147 GLU B N 1
ATOM 2371 C CA . GLU B 1 147 ? -16.828 6.129 -0.917 1 93.56 147 GLU B CA 1
ATOM 2372 C C . GLU B 1 147 ? -15.359 5.836 -0.627 1 93.56 147 GLU B C 1
ATOM 2374 O O . GLU B 1 147 ? -14.492 6.688 -0.848 1 93.56 147 GLU B O 1
ATOM 2379 N N . LEU B 1 148 ? -15.102 4.641 -0.201 1 96.06 148 LEU B N 1
ATOM 2380 C CA . LEU B 1 148 ? -13.742 4.258 0.17 1 96.06 148 LEU B CA 1
ATOM 2381 C C . LEU B 1 148 ? -13.031 3.592 -1 1 96.06 148 LEU B C 1
ATOM 2383 O O . LEU B 1 148 ? -11.812 3.391 -0.957 1 96.06 148 LEU B O 1
ATOM 2387 N N . GLU B 1 149 ? -13.781 3.352 -2.035 1 94 149 GLU B N 1
ATOM 2388 C CA . GLU B 1 149 ? -13.203 2.664 -3.188 1 94 149 GLU B CA 1
ATOM 2389 C C . GLU B 1 149 ? -12.164 3.539 -3.889 1 94 149 GLU B C 1
ATOM 2391 O O . GLU B 1 149 ? -12.375 4.742 -4.051 1 94 149 GLU B O 1
ATOM 2396 N N . GLY B 1 150 ? -11.102 2.84 -4.27 1 94.5 150 GLY B N 1
ATOM 2397 C CA . GLY B 1 150 ? -10.102 3.531 -5.066 1 94.5 150 GLY B CA 1
ATOM 2398 C C . GLY B 1 150 ? -8.969 4.109 -4.234 1 94.5 150 GLY B C 1
ATOM 2399 O O . GLY B 1 150 ? -8.008 4.66 -4.777 1 94.5 150 GLY B O 1
ATOM 2400 N N . TYR B 1 151 ? -9.07 3.912 -2.945 1 96.69 151 TYR B N 1
ATOM 2401 C CA . TYR B 1 151 ? -8.039 4.434 -2.049 1 96.69 151 TYR B CA 1
ATOM 2402 C C . TYR B 1 151 ? -7.277 3.297 -1.38 1 96.69 151 TYR B C 1
ATOM 2404 O O . TYR B 1 151 ? -7.859 2.273 -1.019 1 96.69 151 TYR B O 1
ATOM 2412 N N . TRP B 1 152 ? -6.004 3.508 -1.24 1 97 152 TRP B N 1
ATOM 2413 C CA . TRP B 1 152 ? -5.266 2.648 -0.32 1 97 152 TRP B CA 1
ATOM 2414 C C . TRP B 1 152 ? -5.734 2.855 1.115 1 97 152 TRP B C 1
ATOM 2416 O O . TRP B 1 152 ? -5.699 3.975 1.634 1 97 152 TRP B O 1
ATOM 2426 N N . LEU B 1 153 ? -6.199 1.806 1.7 1 97.94 153 LEU B N 1
ATOM 2427 C CA . LEU B 1 153 ? -6.602 1.852 3.102 1 97.94 153 LEU B CA 1
ATOM 2428 C C . LEU B 1 153 ? -5.629 1.063 3.973 1 97.94 153 LEU B C 1
ATOM 2430 O O . LEU B 1 153 ? -5.164 -0.008 3.578 1 97.94 153 LEU B O 1
ATOM 2434 N N . SER B 1 154 ? -5.332 1.627 5.137 1 97.62 154 SER B N 1
ATOM 2435 C CA . SER B 1 154 ? -4.508 0.888 6.086 1 97.62 154 SER B CA 1
ATOM 2436 C C . SER B 1 154 ? -5.18 -0.418 6.5 1 97.62 154 SER B C 1
ATOM 2438 O O . SER B 1 154 ? -6.406 -0.527 6.473 1 97.62 154 SER B O 1
ATOM 2440 N N . GLY B 1 155 ? -4.328 -1.382 6.871 1 95.75 155 GLY B N 1
ATOM 2441 C CA . GLY B 1 155 ? -4.84 -2.695 7.227 1 95.75 155 GLY B CA 1
ATOM 2442 C C . GLY B 1 155 ? -5.914 -2.645 8.297 1 95.75 155 GLY B C 1
ATOM 2443 O O . GLY B 1 155 ? -6.93 -3.338 8.203 1 95.75 155 GLY B O 1
ATOM 2444 N N . HIS B 1 156 ? -5.688 -1.809 9.289 1 96.38 156 HIS B N 1
ATOM 2445 C CA . HIS B 1 156 ? -6.648 -1.766 10.383 1 96.38 156 HIS B CA 1
ATOM 2446 C C . HIS B 1 156 ? -7.98 -1.179 9.93 1 96.38 156 HIS B C 1
ATOM 2448 O O . HIS B 1 156 ? -9.039 -1.553 10.445 1 96.38 156 HIS B O 1
ATOM 2454 N N . ILE B 1 157 ? -7.969 -0.311 8.945 1 97.5 157 ILE B N 1
ATOM 2455 C CA . ILE B 1 157 ? -9.203 0.252 8.422 1 97.5 157 ILE B CA 1
ATOM 2456 C C . ILE B 1 157 ? -9.969 -0.819 7.648 1 97.5 157 ILE B C 1
ATOM 2458 O O . ILE B 1 157 ? -11.195 -0.935 7.781 1 97.5 157 ILE B O 1
ATOM 2462 N N . ARG B 1 158 ? -9.312 -1.641 6.898 1 94.81 158 ARG B N 1
ATOM 2463 C CA . ARG B 1 158 ? -9.938 -2.703 6.121 1 94.81 158 ARG B CA 1
ATOM 2464 C C . ARG B 1 158 ? -10.562 -3.756 7.035 1 94.81 158 ARG B C 1
ATOM 2466 O O . ARG B 1 158 ? -11.57 -4.375 6.684 1 94.81 158 ARG B O 1
ATOM 2473 N N . SER B 1 159 ? -9.914 -3.912 8.172 1 92.12 159 SER B N 1
ATOM 2474 C CA . SER B 1 159 ? -10.336 -4.988 9.055 1 92.12 159 SER B CA 1
ATOM 2475 C C . SER B 1 159 ? -11.477 -4.543 9.969 1 92.12 159 SER B C 1
ATOM 2477 O O . SER B 1 159 ? -12.172 -5.371 10.562 1 92.12 159 SER B O 1
ATOM 2479 N N . MET B 1 160 ? -11.625 -3.287 10.172 1 91.25 160 MET B N 1
ATOM 2480 C CA . MET B 1 160 ? -12.625 -2.744 11.094 1 91.25 160 MET B CA 1
ATOM 2481 C C . MET B 1 160 ? -13.969 -2.564 10.398 1 91.25 160 MET B C 1
ATOM 2483 O O . MET B 1 160 ? -15.016 -2.697 11.023 1 91.25 160 MET B O 1
#

Secondary structure (DSSP, 8-state):
-------S-SSS-TTTEEEEEPSTT---EEEEESS-B-TT-EEEETTTTTPEEESS--TTEEE-SSS-EEE--SGGGGPEE-SS-SEEEETTTTEEEE-TT-B-TT-B-EE-GGGT-S--SS-EE-----TT--SEE--GGGS-HHHHTTS---HHHHH-/-------S-SSS-TTTEEEEEPSTT---EEEEESS-B-TT-EEEETTTTTPEEESS--TTEEE-SSS-EEE--SGGGGPEE-SS-SEEEETTTTEEEE-TT-B-TT-B-EE-GGGT-S--SS-EE-----TT--SEE--GGGS-HHHHTTS---HHHHH-

=== Feature glossary ===
Each block in this record encodes a different view of the same protein. In brief:

Predicted aligned error. PAE(i, j) answers: if I align the predicted and true structures on residue i, how far off (in Å) do I expect residue j to be? A block-diagonal PAE matrix with low values on the blocks and high values off-diagonal is the signature of a multi-domain protein with confidently predicted domains but uncertain inter-domain orientation.

Contact-map, Ramachandran, and PAE plots. Plot images: a contact map (which residues are close in 3D, as an N×N binary image), a Ramachandran scatter (backbone torsion angles, revealing secondary-structure composition at a glance), and — for AlphaFold structures — a PAE heatmap (pairwise prediction confidence).

Backbone torsions (φ/ψ). φ (phi) and ψ (psi) are the two rotatable backbone dihedrals per residue: φ is the C(i-1)–N–Cα–C torsion, ψ is the N–Cα–C–N(i+1) torsion, both in degrees on (−180°, 180°]. α-helical residues cluster near (−60°, −45°); β-strand residues near (−120°, +130°). A Ramachandran plot is simply a scatter of (φ, ψ) for every residue.

Foldseek 3Di. A 3Di character summarizes, for each residue, the relative orientation of the Cα frame of its nearest spatial neighbor. Because it encodes fold topology rather than chemistry, 3Di alignments detect remote structural similarity that sequence alignment misses.

Radius of gyration, Cα contacts, bounding box. Three whole-structure scalars: the radius of gyration (RMS distance of Cα from centroid, in Å), the count of Cα–Cα contacts (pairs closer than 8 Å and separated by more than four residues in sequence — i.e. tertiary, not local, contacts), and the bounding-box dimensions. Together they distinguish compact globular folds from extended fibres or disordered chains.

Sequence. Sequence gives the chain of amino acids in standard one-letter code (A=alanine, C=cysteine, …, Y=tyrosine), read N→C. It is the only feature that is directly encoded by the gene; all structural features are derived from the folded form of this sequence.

mmCIF coordinates. Atomic coordinates in PDBx/mmCIF format — the same representation the Protein Data Bank distributes. Each line of the _atom_site loop places one backbone atom in Cartesian space (units: ångströms, o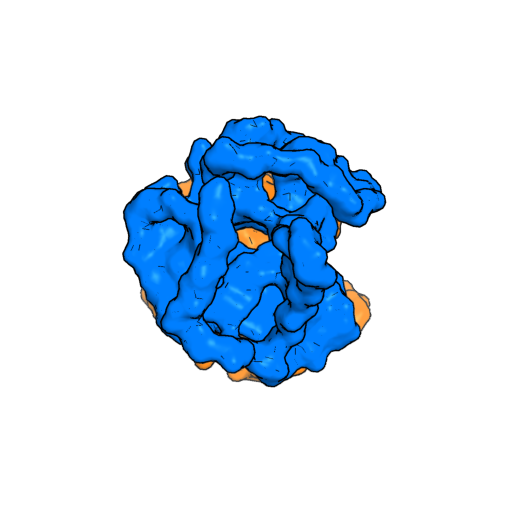rigin: arbitrary).

Secondary structure (3-state, P-SEA). Three-state secondary structure (P-SEA) collapses the eight DSSP classes into helix (a), strand (b), and coil (c). P-SEA assigns these from Cα geometry alone — distances and angles — without requiring backbone oxygens, so it works on any Cα trace.

InterPro / GO / CATH / organism. Functional annotations link the protein to curated databases. InterPro entries identify conserved domains and families by matching the sequence against member-database signatures (Pfam, PROSITE, CDD, …). Gene Ontology (GO) terms describe molecular function, biological process, and cellular component in a controlled vocabulary. CATH places the structure in a hierarchical fold classification (Class/Architecture/Topology/Homologous-superfamily). The organism is the source species.

B-factor. B-factor (Debye–Waller factor) reflects atomic displacement in the crystal lattice. It is an experimental observable (units Å²), not a prediction; low values mean the atom is pinned down, high values mean it moves or is heterogeneous across the crystal.

Rendered structure images. Structure images are PyMOL renders from six orthogonal camera directions. Cartoon representation draws helices as coils and strands as arrows; sticks shows the backbone as bonds; surface shows the solvent-excluded envelope. Rainbow coloring maps sequence position to hue (blue→red, N→C); chain coloring assigns a distinct color per polypeptide.

Solvent-accessible surface area. Solvent-accessible surface area (SASA) is the area in Å² traced out by the centre of a 1.4 Å probe sphere (a water molecule) rolled over the protein's van der Waals surface (Shrake–Rupley / Lee–Richards construction). Buried residues have near-zero SASA; fully exposed residues can exceed 200 Å². The total SASA scales roughly with the number of surface residues.

Secondary structure (8-state, DSSP). The SS8 string is DSSP's per-residue secondary-structure call. α-helix (H) means an i→i+4 H-bond ladder; β-strand (E) means the residue participates in a β-sheet; 3₁₀ (G) and π (I) are tighter and wider helices; T/S are turns/bends; '-' is loop.

pLDDT. For AlphaFold models, the B-factor field carries pLDDT — the model's own estimate of local accuracy on a 0–100 scale. Regions with pLDDT<50 should be treated as essentially unmodeled; they often correspond to intrinsically disordered segments.

Nearest PDB structures. Nearest PDB neighbors are the top structural matches found by Foldseek when searching this structure against the entire Protein Data Bank. Each hit reports a TM-score (0 to 1; >0.5 almost always implies the same fold) and an E-value. These are *structural* homologs — they may share no detectable sequence similarity.